Protein AF-A0A7J6Q1B0-F1 (afdb_monomer_lite)

Structure (mmCIF, N/CA/C/O backbone):
data_AF-A0A7J6Q1B0-F1
#
_entry.id   AF-A0A7J6Q1B0-F1
#
loop_
_atom_site.group_PDB
_atom_site.id
_atom_site.type_symbol
_atom_site.label_atom_id
_atom_site.label_alt_id
_atom_site.label_comp_id
_atom_site.label_asym_id
_atom_site.label_entity_id
_atom_site.label_seq_id
_atom_site.pdbx_PDB_ins_code
_atom_site.Cartn_x
_atom_site.Cartn_y
_atom_site.Cartn_z
_atom_site.occupancy
_atom_site.B_iso_or_equiv
_atom_site.auth_seq_id
_atom_site.auth_comp_id
_atom_site.auth_asym_id
_atom_site.auth_atom_id
_atom_site.pdbx_PDB_model_num
ATOM 1 N N . TYR A 1 1 ? -34.303 12.965 -7.374 1.00 43.91 1 TYR A N 1
ATOM 2 C CA . TYR A 1 1 ? -33.754 14.164 -8.039 1.00 43.91 1 TYR A CA 1
ATOM 3 C C . TYR A 1 1 ? -32.239 14.383 -7.877 1.00 43.91 1 TYR A C 1
ATOM 5 O O . TYR A 1 1 ? -31.658 14.931 -8.797 1.00 43.91 1 TYR A O 1
ATOM 13 N N . PHE A 1 2 ? -31.552 13.906 -6.823 1.00 45.75 2 PHE A N 1
ATOM 14 C CA . PHE A 1 2 ? -30.087 14.097 -6.658 1.00 45.75 2 PHE A CA 1
ATOM 15 C C . PHE A 1 2 ? -29.171 12.988 -7.226 1.00 45.75 2 PHE A C 1
ATOM 17 O O . PHE A 1 2 ? -27.959 13.161 -7.290 1.00 45.75 2 PHE A O 1
ATOM 24 N N . LYS A 1 3 ? -29.709 11.829 -7.632 1.00 43.72 3 LYS A N 1
ATOM 25 C CA . LYS A 1 3 ? -28.894 10.643 -7.976 1.00 43.72 3 LYS A CA 1
ATOM 26 C C . LYS A 1 3 ? -28.308 10.622 -9.397 1.00 43.72 3 LYS A C 1
ATOM 28 O O . LYS A 1 3 ? -27.440 9.787 -9.639 1.00 43.72 3 LYS A O 1
ATOM 33 N N . ASN A 1 4 ? -28.718 11.515 -10.301 1.00 54.59 4 ASN A N 1
ATOM 34 C CA . ASN A 1 4 ? -28.361 11.433 -11.729 1.00 54.59 4 ASN A CA 1
ATOM 35 C C . ASN A 1 4 ? -27.579 12.638 -12.269 1.00 54.59 4 ASN A C 1
ATOM 37 O O . ASN A 1 4 ? -27.300 12.664 -13.459 1.00 54.59 4 ASN A O 1
ATOM 41 N N . ASP A 1 5 ? -27.199 13.599 -11.423 1.00 70.50 5 ASP A N 1
ATOM 42 C CA . ASP A 1 5 ? -26.395 14.753 -11.840 1.00 70.50 5 ASP A CA 1
ATOM 43 C C . ASP A 1 5 ? -24.896 14.476 -11.582 1.00 70.50 5 ASP A C 1
ATOM 45 O O . ASP A 1 5 ? -24.485 14.376 -10.417 1.00 70.50 5 ASP A O 1
ATOM 49 N N . PRO A 1 6 ? -24.069 14.302 -12.633 1.00 65.75 6 PRO A N 1
ATOM 50 C CA . PRO A 1 6 ? -22.643 14.012 -12.490 1.00 65.75 6 PRO A CA 1
ATOM 51 C C . PRO A 1 6 ? -21.866 15.140 -11.802 1.00 65.75 6 PRO A C 1
ATOM 53 O O . PRO A 1 6 ? -20.921 14.864 -11.062 1.00 65.75 6 PRO A O 1
ATOM 56 N N . SER A 1 7 ? -22.279 16.398 -11.999 1.00 66.44 7 SER A N 1
ATOM 57 C CA . SER A 1 7 ? -21.618 17.569 -11.415 1.00 66.44 7 SER A CA 1
ATOM 58 C C . SER A 1 7 ? -21.811 17.595 -9.898 1.00 66.44 7 SER A C 1
ATOM 60 O O . SER A 1 7 ? -20.835 17.655 -9.149 1.00 66.44 7 SER A O 1
ATOM 62 N N . LYS A 1 8 ? -23.047 17.389 -9.429 1.00 68.94 8 LYS A N 1
ATOM 63 C CA . LYS A 1 8 ? -23.362 17.347 -7.989 1.00 68.94 8 LYS A CA 1
ATOM 64 C C . LYS A 1 8 ? -22.752 16.143 -7.269 1.00 68.94 8 LYS A C 1
ATOM 66 O O . LYS A 1 8 ? -22.404 16.242 -6.094 1.00 68.94 8 LYS A O 1
ATOM 71 N N . LYS A 1 9 ? -22.583 15.005 -7.955 1.00 68.06 9 LYS A N 1
ATOM 72 C CA . LYS A 1 9 ? -21.824 13.860 -7.415 1.00 68.06 9 LYS A CA 1
ATOM 73 C C . LYS A 1 9 ? -20.348 14.200 -7.222 1.00 68.06 9 LYS A C 1
ATOM 75 O O . LYS A 1 9 ? -19.800 13.912 -6.165 1.00 68.06 9 LYS A O 1
ATOM 80 N N . SER A 1 10 ? -19.734 14.855 -8.207 1.00 68.88 10 SER A N 1
ATOM 81 C CA . SER A 1 10 ? -18.342 15.307 -8.118 1.00 68.88 10 SER A CA 1
ATOM 82 C C . SER A 1 10 ? -18.133 16.331 -6.992 1.00 68.88 10 SER A C 1
ATOM 84 O O . SER A 1 10 ? -17.115 16.294 -6.294 1.00 68.88 10 SER A O 1
ATOM 86 N N . GLU A 1 11 ? -19.097 17.230 -6.774 1.00 67.69 11 GLU A N 1
ATOM 87 C CA . GLU A 1 11 ? -19.085 18.161 -5.639 1.00 67.69 11 GLU A CA 1
ATOM 88 C C . GLU A 1 11 ? -19.181 17.427 -4.299 1.00 67.69 11 GLU A C 1
ATOM 90 O O . GLU A 1 11 ? -18.368 17.684 -3.413 1.00 67.69 11 GLU A O 1
ATOM 95 N N . LEU A 1 12 ? -20.101 16.465 -4.163 1.00 68.88 12 LEU A N 1
ATOM 96 C CA . LEU A 1 12 ? -20.250 15.662 -2.947 1.00 68.88 12 LEU A CA 1
ATOM 97 C C . LEU A 1 12 ? -18.992 14.838 -2.639 1.00 68.88 12 LEU A C 1
ATOM 99 O O . LEU A 1 12 ? -18.548 14.804 -1.492 1.00 68.88 12 LEU A O 1
ATOM 103 N N . ASP A 1 13 ? -18.384 14.228 -3.658 1.00 72.31 13 ASP A N 1
ATOM 104 C CA . ASP A 1 13 ? -17.131 13.479 -3.526 1.00 72.31 13 ASP A CA 1
ATOM 105 C C . ASP A 1 13 ? -15.975 14.412 -3.113 1.00 72.31 13 ASP A C 1
ATOM 107 O O . ASP A 1 13 ? -15.141 14.067 -2.273 1.00 72.31 13 ASP A O 1
ATOM 111 N N . THR A 1 14 ? -15.944 15.642 -3.632 1.00 71.12 14 THR A N 1
ATOM 112 C CA . THR A 1 14 ? -14.963 16.664 -3.232 1.00 71.12 14 THR A CA 1
ATOM 113 C C . THR A 1 14 ? -15.172 17.133 -1.795 1.00 71.12 14 THR A C 1
ATOM 115 O O . THR A 1 14 ? -14.205 17.248 -1.040 1.00 71.12 14 THR A O 1
ATOM 118 N N . LEU A 1 15 ? -16.422 17.340 -1.388 1.00 60.72 15 LEU A N 1
ATOM 119 C CA . LEU A 1 15 ? -16.776 17.753 -0.035 1.00 60.72 15 LEU A CA 1
ATOM 120 C C . LEU A 1 15 ? -16.436 16.647 0.972 1.00 60.72 15 LEU A C 1
ATOM 122 O O . LEU A 1 15 ? -15.773 16.911 1.972 1.00 60.72 15 LEU A O 1
ATOM 126 N N . PHE A 1 16 ? -16.753 15.391 0.642 1.00 67.69 16 PHE A N 1
ATOM 127 C CA . PHE A 1 16 ? -16.348 14.218 1.415 1.00 67.69 16 PHE A CA 1
ATOM 128 C C . PHE A 1 16 ? -14.826 14.147 1.596 1.00 67.69 16 PHE A C 1
ATOM 130 O O . PHE A 1 16 ? -14.355 13.939 2.714 1.00 67.69 16 PHE A O 1
ATOM 137 N N . ARG A 1 17 ? -14.041 14.369 0.532 1.00 63.75 17 ARG A N 1
ATOM 138 C CA . ARG A 1 17 ? -12.569 14.387 0.612 1.00 63.75 17 ARG A CA 1
ATOM 139 C C . ARG A 1 17 ? -12.049 15.481 1.535 1.00 63.75 17 ARG A C 1
ATOM 141 O O . ARG A 1 17 ? -11.224 15.194 2.398 1.00 63.75 17 ARG A O 1
ATOM 148 N N . ASN A 1 18 ? -12.550 16.705 1.386 1.00 60.53 18 ASN A N 1
ATOM 149 C CA . ASN A 1 18 ? -12.102 17.843 2.187 1.00 60.53 18 ASN A CA 1
ATOM 150 C C . ASN A 1 18 ? -12.435 17.656 3.674 1.00 60.53 18 ASN A C 1
ATOM 152 O O . ASN A 1 18 ? -11.584 17.894 4.529 1.00 60.53 18 ASN A O 1
ATOM 156 N N . THR A 1 19 ? -13.637 17.167 3.992 1.00 59.06 19 THR A N 1
ATOM 157 C CA . THR A 1 19 ? -14.034 16.885 5.377 1.00 59.06 19 THR A CA 1
ATOM 158 C C . THR A 1 19 ? -13.196 15.759 5.980 1.00 59.06 19 THR A C 1
ATOM 160 O O . THR A 1 19 ? -12.698 15.896 7.093 1.00 59.06 19 THR A O 1
ATOM 163 N N . MET A 1 20 ? -12.983 14.665 5.245 1.00 63.00 20 MET A N 1
ATOM 164 C CA . MET A 1 20 ? -12.212 13.520 5.738 1.00 63.00 20 MET A CA 1
ATOM 165 C C . MET A 1 20 ? -10.721 13.843 5.908 1.00 63.00 20 MET A C 1
ATOM 167 O O . MET A 1 20 ? -10.129 13.439 6.904 1.00 63.00 20 MET A O 1
ATOM 171 N N . SER A 1 21 ? -10.124 14.589 4.974 1.00 61.06 21 SER A N 1
ATOM 172 C CA . SER A 1 21 ? -8.704 14.962 5.016 1.00 61.06 21 SER A CA 1
ATOM 173 C C . SER A 1 21 ? -8.366 15.921 6.156 1.00 61.06 21 SER A C 1
ATOM 175 O O . SER A 1 21 ? -7.240 15.898 6.641 1.00 61.06 21 SER A O 1
ATOM 177 N N . ASN A 1 22 ? -9.304 16.781 6.556 1.00 58.88 22 ASN A N 1
ATOM 178 C CA . ASN A 1 22 ? -9.098 17.694 7.680 1.00 58.88 22 ASN A CA 1
ATOM 179 C C . ASN A 1 22 ? -9.399 17.026 9.030 1.00 58.88 22 ASN A C 1
ATOM 181 O O . ASN A 1 22 ? -8.882 17.466 10.050 1.00 58.88 22 ASN A O 1
ATOM 185 N N . ALA A 1 23 ? -10.224 15.974 9.037 1.00 59.91 23 ALA A N 1
ATOM 186 C CA . ALA A 1 23 ? -10.651 15.278 10.248 1.00 59.91 23 ALA A CA 1
ATOM 187 C C . ALA A 1 23 ? -9.758 14.086 10.638 1.00 59.91 23 ALA A C 1
ATOM 189 O O . ALA A 1 23 ? -9.754 13.695 11.802 1.00 59.91 23 ALA A O 1
ATOM 190 N N . ILE A 1 24 ? -9.024 13.488 9.691 1.00 70.12 24 ILE A N 1
ATOM 191 C CA . ILE A 1 24 ? -8.143 12.338 9.940 1.00 70.12 24 ILE A CA 1
ATOM 192 C C . ILE A 1 24 ? -6.691 12.749 9.697 1.00 70.12 24 ILE A C 1
ATOM 194 O O . ILE A 1 24 ? -6.183 12.660 8.579 1.00 70.12 24 ILE A O 1
ATOM 198 N N . THR A 1 25 ? -6.028 13.205 10.759 1.00 78.69 25 THR A N 1
ATOM 199 C CA . THR A 1 25 ? -4.579 13.448 10.786 1.00 78.69 25 THR A CA 1
ATOM 200 C C . THR A 1 25 ? -3.843 12.269 11.424 1.00 78.69 25 THR A C 1
ATOM 202 O O . THR A 1 25 ? -4.470 11.394 12.023 1.00 78.69 25 THR A O 1
ATOM 205 N N . TYR A 1 26 ? -2.511 12.235 11.305 1.00 80.12 26 TYR A N 1
ATOM 206 C CA . TYR A 1 26 ? -1.692 11.214 11.965 1.00 80.12 26 TYR A CA 1
ATOM 207 C C . TYR A 1 26 ? -1.883 11.246 13.485 1.00 80.12 26 TYR A C 1
ATOM 209 O O . TYR A 1 26 ? -2.111 10.208 14.098 1.00 80.12 26 TYR A O 1
ATOM 217 N N . GLU A 1 27 ? -1.871 12.445 14.069 1.00 85.94 27 GLU A N 1
ATOM 218 C CA . GLU A 1 27 ? -2.107 12.669 15.495 1.00 85.94 27 GLU A CA 1
ATOM 219 C C . GLU A 1 27 ? -3.487 12.148 15.885 1.00 85.94 27 GLU A C 1
ATOM 221 O O . GLU A 1 27 ? -3.611 11.396 16.841 1.00 85.94 27 GLU A O 1
ATOM 226 N N . ARG A 1 28 ? -4.520 12.432 15.077 1.00 88.50 28 ARG A N 1
ATOM 227 C CA . ARG A 1 28 ? -5.868 11.947 15.376 1.00 88.50 28 ARG A CA 1
ATOM 228 C C . ARG A 1 28 ? -5.983 10.427 15.308 1.00 88.50 28 ARG A C 1
ATOM 230 O O . ARG A 1 28 ? -6.693 9.843 16.122 1.00 88.50 28 ARG A O 1
ATOM 237 N N . ILE A 1 29 ? -5.315 9.786 14.345 1.00 91.44 29 ILE A N 1
ATOM 238 C CA . ILE A 1 29 ? -5.243 8.321 14.285 1.00 91.44 29 ILE A CA 1
ATOM 239 C C . ILE A 1 29 ? -4.555 7.805 15.547 1.00 91.44 29 ILE A C 1
ATOM 241 O O . ILE A 1 29 ? -5.112 6.948 16.222 1.00 91.44 29 ILE A O 1
ATOM 245 N N . TYR A 1 30 ? -3.392 8.349 15.896 1.00 92.00 30 TYR A N 1
ATOM 246 C CA . TYR A 1 30 ? -2.646 7.939 17.081 1.00 92.00 30 TYR A CA 1
ATOM 247 C C . TYR A 1 30 ? -3.468 8.093 18.370 1.00 92.00 30 TYR A C 1
ATOM 249 O O . TYR A 1 30 ? -3.567 7.148 19.155 1.00 92.00 30 TYR A O 1
ATOM 257 N N . ASP A 1 31 ? -4.130 9.233 18.554 1.00 93.44 31 ASP A N 1
ATOM 258 C CA . ASP A 1 31 ? -4.989 9.507 19.706 1.00 93.44 31 ASP A CA 1
ATOM 259 C C . ASP A 1 31 ? -6.171 8.537 19.766 1.00 93.44 31 ASP A C 1
ATOM 261 O O . ASP A 1 31 ? -6.473 7.999 20.829 1.00 93.44 31 ASP A O 1
ATOM 265 N N . ALA A 1 32 ? -6.820 8.260 18.630 1.00 94.44 32 ALA A N 1
ATOM 266 C CA . ALA A 1 32 ? -7.924 7.307 18.561 1.00 94.44 32 ALA A CA 1
ATOM 267 C C . ALA A 1 32 ? -7.471 5.887 18.933 1.00 94.44 32 ALA A C 1
ATOM 269 O O . ALA A 1 32 ? -8.177 5.185 19.655 1.00 94.44 32 ALA A O 1
ATOM 270 N N . LEU A 1 33 ? -6.292 5.465 18.470 1.00 95.06 33 LEU A N 1
ATOM 271 C CA . LEU A 1 33 ? -5.753 4.136 18.757 1.00 95.06 33 LEU A CA 1
ATOM 272 C C . LEU A 1 33 ? -5.310 3.984 20.215 1.00 95.06 33 LEU A C 1
ATOM 274 O O . LEU A 1 33 ? -5.577 2.948 20.824 1.00 95.06 33 LEU A O 1
ATOM 278 N N . THR A 1 34 ? -4.656 5.002 20.774 1.00 95.69 34 THR A N 1
ATOM 279 C CA . THR A 1 34 ? -4.142 4.983 22.153 1.00 95.69 34 THR A CA 1
ATOM 280 C C . THR A 1 34 ? -5.240 5.191 23.188 1.00 95.69 34 THR A C 1
ATOM 282 O O . THR A 1 34 ? -5.256 4.497 24.201 1.00 95.69 34 THR A O 1
ATOM 285 N N . SER A 1 35 ? -6.211 6.066 22.918 1.00 96.06 35 SER A N 1
ATOM 286 C CA . SER A 1 35 ? -7.356 6.288 23.815 1.00 96.06 35 SER A CA 1
ATOM 287 C C . SER A 1 35 ? -8.290 5.077 23.884 1.00 96.06 35 SER A C 1
ATOM 289 O O . SER A 1 35 ? -8.989 4.904 24.874 1.00 96.06 35 SER A O 1
ATOM 291 N N . ASN A 1 36 ? -8.275 4.219 22.858 1.00 96.75 36 ASN A N 1
ATOM 292 C CA . ASN A 1 36 ? -9.052 2.977 22.792 1.00 96.75 36 ASN A CA 1
ATOM 293 C C . ASN A 1 36 ? -8.138 1.737 22.796 1.00 96.75 36 ASN A C 1
ATOM 295 O O . ASN A 1 36 ? -8.407 0.753 22.102 1.0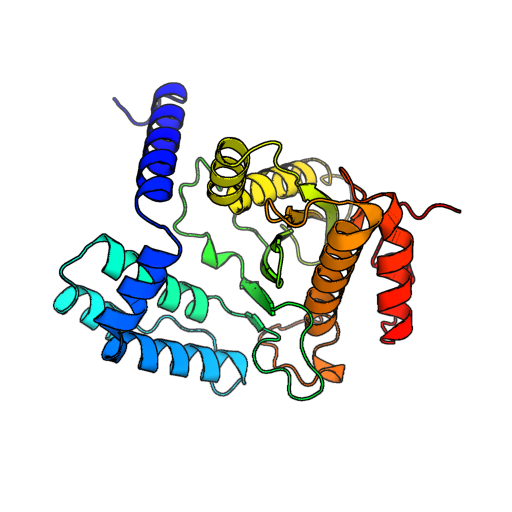0 96.75 36 ASN A O 1
ATOM 299 N N . TYR A 1 37 ? -7.019 1.779 23.534 1.00 96.62 37 TYR A N 1
ATOM 300 C CA . TYR A 1 37 ? -5.992 0.728 23.501 1.00 96.62 37 TYR A CA 1
ATOM 301 C C . TYR A 1 37 ? -6.531 -0.670 23.838 1.00 96.62 37 TYR A C 1
ATOM 303 O O . TYR A 1 37 ? -6.046 -1.659 23.290 1.00 96.62 37 TYR A O 1
ATOM 311 N N . HIS A 1 38 ? -7.550 -0.767 24.697 1.00 97.19 38 HIS A N 1
ATOM 312 C CA . HIS A 1 38 ? -8.183 -2.031 25.078 1.00 97.19 38 HIS A CA 1
ATOM 313 C C . HIS A 1 38 ? -8.895 -2.719 23.904 1.00 97.19 38 HIS A C 1
ATOM 315 O O . HIS A 1 38 ? -9.023 -3.940 23.916 1.00 97.19 38 HIS A O 1
ATOM 321 N N . LEU A 1 39 ? -9.299 -1.963 22.876 1.00 97.81 39 LEU A N 1
ATOM 322 C CA . LEU A 1 39 ? -9.807 -2.481 21.601 1.00 97.81 39 LEU A CA 1
ATOM 323 C C . LEU A 1 39 ? -8.681 -2.631 20.572 1.00 97.81 39 LEU A C 1
ATOM 325 O O . LEU A 1 39 ? -8.624 -3.636 19.864 1.00 97.81 39 LEU A O 1
ATOM 329 N N . THR A 1 40 ? -7.762 -1.665 20.508 1.00 97.31 40 THR A N 1
ATOM 330 C CA . THR A 1 40 ? -6.654 -1.656 19.540 1.00 97.31 40 THR A CA 1
ATOM 331 C C . THR A 1 40 ? -5.700 -2.838 19.726 1.00 97.31 40 THR A C 1
ATOM 333 O O . THR A 1 40 ? -5.273 -3.430 18.736 1.00 97.31 40 THR A O 1
ATOM 336 N N . LEU A 1 41 ? -5.366 -3.214 20.966 1.00 98.00 41 LEU A N 1
ATOM 337 C CA . LEU A 1 41 ? -4.445 -4.323 21.243 1.00 98.00 41 LEU A CA 1
ATOM 338 C C . LEU A 1 41 ? -4.987 -5.671 20.726 1.00 98.00 41 LEU A C 1
ATOM 340 O O . LEU A 1 41 ? -4.277 -6.318 19.958 1.00 98.00 41 LEU A O 1
ATOM 344 N N . PRO A 1 42 ? -6.239 -6.081 21.017 1.00 98.25 42 PRO A N 1
ATOM 345 C CA . PRO A 1 42 ? -6.846 -7.249 20.375 1.00 98.25 42 PRO A CA 1
ATOM 346 C C . PRO A 1 42 ? -6.864 -7.188 18.841 1.00 98.25 42 PRO A C 1
ATOM 348 O O . PRO A 1 42 ? -6.582 -8.191 18.190 1.00 98.25 42 PRO A O 1
ATOM 351 N N . MET A 1 43 ? -7.139 -6.021 18.244 1.00 98.31 43 MET A N 1
ATOM 352 C CA . MET A 1 43 ? -7.086 -5.859 16.781 1.00 98.31 43 MET A CA 1
ATOM 353 C C . MET A 1 43 ? -5.671 -6.066 16.231 1.00 98.31 43 MET A C 1
ATOM 355 O O . MET A 1 43 ? -5.501 -6.598 15.133 1.00 98.31 43 MET A O 1
ATOM 359 N N . PHE A 1 44 ? -4.649 -5.648 16.978 1.00 98.06 44 PHE A N 1
ATOM 360 C CA . PHE A 1 44 ? -3.256 -5.887 16.622 1.00 98.06 44 PHE A CA 1
ATOM 361 C C . PHE A 1 44 ? -2.863 -7.363 16.783 1.00 98.06 44 PHE A C 1
ATOM 363 O O . PHE A 1 44 ? -2.132 -7.891 15.948 1.00 98.06 44 PHE A O 1
ATOM 370 N N . GLU A 1 45 ? -3.385 -8.063 17.791 1.00 98.38 45 GLU A N 1
ATOM 371 C CA . GLU A 1 45 ? -3.195 -9.513 17.911 1.00 98.38 45 GLU A CA 1
ATOM 372 C C . GLU A 1 45 ? -3.845 -10.268 16.743 1.00 98.38 45 GLU A C 1
ATOM 374 O O . GLU A 1 45 ? -3.233 -11.180 16.188 1.00 98.38 45 GLU A O 1
ATOM 379 N N . ASP A 1 46 ? -5.031 -9.852 16.289 1.00 98.38 46 ASP A N 1
ATOM 380 C CA . ASP A 1 46 ? -5.638 -10.397 15.067 1.00 98.38 46 ASP A CA 1
ATOM 381 C C . ASP A 1 46 ? -4.761 -10.124 13.833 1.00 98.38 46 ASP A C 1
ATOM 383 O O . ASP A 1 46 ? -4.525 -11.028 13.031 1.00 98.38 46 ASP A O 1
ATOM 387 N N . PHE A 1 47 ? -4.220 -8.905 13.699 1.00 98.38 47 PHE A N 1
ATOM 388 C CA . PHE A 1 47 ? -3.266 -8.562 12.636 1.00 98.38 47 PHE A CA 1
ATOM 389 C C . PHE A 1 47 ? -2.050 -9.493 12.655 1.00 98.38 47 PHE A C 1
ATOM 391 O O . PHE A 1 47 ? -1.671 -10.033 11.615 1.00 98.38 47 PHE A O 1
ATOM 398 N N . LYS A 1 48 ? -1.458 -9.700 13.835 1.00 98.25 48 LYS A N 1
ATOM 399 C CA . LYS A 1 48 ? -0.299 -10.569 14.027 1.00 98.25 48 LYS A CA 1
ATOM 400 C C . LYS A 1 48 ? -0.615 -11.996 13.598 1.00 98.25 48 LYS A C 1
ATOM 402 O O . LYS A 1 48 ? 0.096 -12.507 12.743 1.00 98.25 48 LYS A O 1
ATOM 407 N N . LYS A 1 49 ? -1.709 -12.584 14.093 1.00 98.25 49 LYS A N 1
ATOM 408 C CA . LYS A 1 49 ? -2.138 -13.948 13.738 1.00 98.25 49 LYS A CA 1
ATOM 409 C C . LYS A 1 49 ? -2.344 -14.128 12.234 1.00 98.25 49 LYS A C 1
ATOM 411 O O . LYS A 1 49 ? -1.919 -15.131 11.664 1.00 98.25 49 LYS A O 1
ATOM 416 N N . VAL A 1 50 ? -2.967 -13.150 11.572 1.00 98.12 50 VAL A N 1
ATOM 417 C CA . VAL A 1 50 ? -3.157 -13.181 10.112 1.00 98.12 50 VAL A CA 1
ATOM 418 C C . VAL A 1 50 ? -1.816 -13.068 9.379 1.00 98.12 50 VAL A C 1
ATOM 420 O O . VAL A 1 50 ? -1.580 -13.771 8.395 1.00 98.12 50 VAL A O 1
ATOM 423 N N . ALA A 1 51 ? -0.930 -12.189 9.849 1.00 97.38 51 ALA A N 1
ATOM 424 C CA . ALA A 1 51 ? 0.364 -11.926 9.231 1.00 97.38 51 ALA A CA 1
ATOM 425 C C . ALA A 1 51 ? 1.382 -13.063 9.421 1.00 97.38 51 ALA A C 1
ATOM 427 O O . ALA A 1 51 ? 2.228 -13.255 8.549 1.00 97.38 51 ALA A O 1
ATOM 428 N N . THR A 1 52 ? 1.309 -13.810 10.526 1.00 96.75 52 THR A N 1
ATOM 429 C CA . THR A 1 52 ? 2.163 -14.974 10.827 1.00 96.75 52 THR A CA 1
ATOM 430 C C . THR A 1 52 ? 1.576 -16.291 10.320 1.00 96.75 52 THR A C 1
ATOM 432 O O . THR A 1 52 ? 2.280 -17.298 10.282 1.00 96.75 52 THR A O 1
ATOM 435 N N . GLY A 1 53 ? 0.314 -16.289 9.883 1.00 96.25 53 GLY A N 1
ATOM 436 C CA . GLY A 1 53 ? -0.364 -17.461 9.331 1.00 96.25 53 GLY A CA 1
ATOM 437 C C . GLY A 1 53 ? -1.015 -18.378 10.360 1.00 96.25 53 GLY A C 1
ATOM 438 O O . GLY A 1 53 ? -1.379 -19.501 10.019 1.00 96.25 53 GLY A O 1
ATOM 439 N N . GLU A 1 54 ? -1.200 -17.901 11.590 1.00 97.56 54 GLU A N 1
ATOM 440 C CA . GLU A 1 54 ? -1.967 -18.591 12.633 1.00 97.56 54 GLU A CA 1
ATOM 441 C C . GLU A 1 54 ? -3.463 -18.659 12.288 1.00 97.56 54 GLU A C 1
ATOM 443 O O . GLU A 1 54 ? -4.148 -19.606 12.674 1.00 97.56 54 GLU A O 1
ATOM 448 N N . CYS A 1 55 ? -3.983 -17.688 11.529 1.00 97.06 55 CYS A N 1
ATOM 449 C CA . CYS A 1 55 ? -5.347 -17.724 11.007 1.00 97.06 55 CYS A CA 1
ATOM 450 C C . CYS A 1 55 ? -5.472 -17.087 9.613 1.00 97.06 55 CYS A C 1
ATOM 452 O O . CYS A 1 55 ? -4.584 -16.381 9.131 1.00 97.06 55 CYS A O 1
ATOM 454 N N . LYS A 1 56 ? -6.599 -17.359 8.941 1.00 97.25 56 LYS A N 1
ATOM 455 C CA . LYS A 1 56 ? -6.948 -16.702 7.675 1.00 97.25 56 LYS A CA 1
ATOM 456 C C . LYS A 1 56 ? -7.450 -15.277 7.914 1.00 97.25 56 LYS A C 1
ATOM 458 O O . LYS A 1 56 ? -8.022 -15.035 8.971 1.00 97.25 56 LYS A O 1
ATOM 463 N N . PRO A 1 57 ? -7.295 -14.359 6.942 1.00 98.00 57 PRO A N 1
ATOM 464 C CA . PRO A 1 57 ? -7.802 -12.992 7.051 1.00 98.00 57 PRO A CA 1
ATOM 465 C C . PRO A 1 57 ? -9.303 -12.988 7.343 1.00 98.00 57 PRO A C 1
ATOM 467 O O . PRO A 1 57 ? -10.071 -13.686 6.676 1.00 98.00 57 PRO A O 1
ATOM 470 N N . PHE A 1 58 ? -9.726 -12.228 8.351 1.00 98.25 58 PHE A N 1
ATOM 471 C CA . PHE A 1 58 ? -11.121 -12.180 8.779 1.00 98.25 58 PHE A CA 1
ATOM 472 C C . PHE A 1 58 ? -11.485 -10.819 9.374 1.00 98.25 58 PHE A C 1
ATOM 474 O O . PHE A 1 58 ? -10.638 -10.091 9.888 1.00 98.25 58 PHE A O 1
ATOM 481 N N . TYR A 1 59 ? -12.771 -10.478 9.303 1.00 98.19 59 TYR A N 1
ATOM 482 C CA . TYR A 1 59 ? -13.318 -9.299 9.967 1.00 98.19 59 TYR A CA 1
ATOM 483 C C . TYR A 1 59 ? -13.847 -9.697 11.345 1.00 98.19 59 TYR A C 1
ATOM 485 O O . TYR A 1 59 ? -14.830 -10.438 11.437 1.00 98.19 59 TYR A O 1
ATOM 493 N N . ASN A 1 60 ? -13.214 -9.213 12.414 1.00 98.25 60 ASN A N 1
ATOM 494 C CA . ASN A 1 60 ? -13.634 -9.519 13.779 1.00 98.25 60 ASN A CA 1
ATOM 495 C C . ASN A 1 60 ? -14.935 -8.769 14.129 1.00 98.25 60 ASN A C 1
ATOM 497 O O . ASN A 1 60 ? -14.923 -7.590 14.488 1.00 98.25 60 ASN A O 1
ATOM 501 N N . LYS A 1 61 ? -16.073 -9.462 13.993 1.00 98.25 61 LYS A N 1
ATOM 502 C CA . LYS A 1 61 ? -17.410 -8.903 14.250 1.00 98.25 61 LYS A CA 1
ATOM 503 C C . LYS A 1 61 ? -17.638 -8.566 15.724 1.00 98.25 61 LYS A C 1
ATOM 505 O O . LYS A 1 61 ? -18.363 -7.620 16.007 1.00 98.25 61 LYS A O 1
ATOM 510 N N . GLU A 1 62 ? -17.017 -9.306 16.638 1.00 98.12 62 GLU A N 1
ATOM 511 C CA . GLU A 1 62 ? -17.145 -9.068 18.078 1.00 98.12 62 GLU A CA 1
ATOM 512 C C . GLU A 1 62 ? -16.466 -7.755 18.469 1.00 98.12 62 GLU A C 1
ATOM 514 O O . GLU A 1 62 ? -17.075 -6.914 19.124 1.00 98.12 62 GLU A O 1
ATOM 519 N N . LEU A 1 63 ? -15.235 -7.525 17.996 1.00 98.19 63 LEU A N 1
ATOM 520 C CA . LEU A 1 63 ? -14.553 -6.244 18.196 1.00 98.19 63 LEU A CA 1
ATOM 521 C C . LEU A 1 63 ? -15.274 -5.098 17.481 1.00 98.19 63 LEU A C 1
ATOM 523 O O . LEU A 1 63 ? -15.325 -3.994 18.012 1.00 98.19 63 LEU A O 1
ATOM 527 N N . ALA A 1 64 ? -15.863 -5.341 16.306 1.00 98.12 64 ALA A N 1
ATOM 528 C CA . ALA A 1 64 ? -16.652 -4.324 15.613 1.00 98.12 64 ALA A CA 1
ATOM 529 C C . ALA A 1 64 ? -17.893 -3.892 16.413 1.00 98.12 64 ALA A C 1
ATOM 531 O O . ALA A 1 64 ? -18.185 -2.699 16.439 1.00 98.12 64 ALA A O 1
ATOM 532 N N . ALA A 1 65 ? -18.582 -4.834 17.067 1.00 98.12 65 ALA A N 1
ATOM 533 C CA . ALA A 1 65 ? -19.719 -4.541 17.939 1.00 98.12 65 ALA A CA 1
ATOM 534 C C . ALA A 1 65 ? -19.284 -3.743 19.176 1.00 98.12 65 ALA A C 1
ATOM 536 O O . ALA A 1 65 ? -19.866 -2.705 19.462 1.00 98.12 65 ALA A O 1
ATOM 537 N N . LYS A 1 66 ? -18.177 -4.132 19.826 1.00 98.06 66 LYS A N 1
ATOM 538 C CA . LYS A 1 66 ? -17.609 -3.353 20.941 1.00 98.06 66 LYS A CA 1
ATOM 539 C C . LYS A 1 66 ? -17.238 -1.927 20.540 1.00 98.06 66 LYS A C 1
ATOM 541 O O . LYS A 1 66 ? -17.438 -1.000 21.311 1.00 98.06 66 LYS A O 1
ATOM 546 N N . VAL A 1 67 ? -16.727 -1.730 19.322 1.00 97.88 67 VAL A N 1
ATOM 547 C CA . VAL A 1 67 ? -16.475 -0.379 18.800 1.00 97.88 67 VAL A CA 1
ATOM 548 C C . VAL A 1 67 ? -17.773 0.427 18.683 1.00 97.88 67 VAL A C 1
ATOM 550 O O . VAL A 1 67 ? -17.759 1.613 18.992 1.00 97.88 67 VAL A O 1
ATOM 553 N N . ASP A 1 68 ? -18.875 -0.183 18.239 1.00 97.12 68 ASP A N 1
ATOM 554 C CA . ASP A 1 68 ? -20.174 0.501 18.155 1.00 97.12 68 ASP A CA 1
ATOM 555 C C . ASP A 1 68 ? -20.757 0.844 19.532 1.00 97.12 68 ASP A C 1
ATOM 557 O O . ASP A 1 68 ? -21.367 1.904 19.677 1.00 97.12 68 ASP A O 1
ATOM 561 N N . ASP A 1 69 ? -20.533 -0.014 20.527 1.00 97.12 69 ASP A N 1
ATOM 562 C CA . ASP A 1 69 ? -21.077 0.151 21.877 1.00 97.12 69 ASP A CA 1
ATOM 563 C C . ASP A 1 69 ? -20.252 1.124 22.741 1.00 97.12 69 ASP A C 1
ATOM 565 O O . ASP A 1 69 ? -20.812 1.914 23.502 1.00 97.12 69 ASP A O 1
ATOM 569 N N . GLU A 1 70 ? -18.919 1.082 22.641 1.00 96.44 70 GLU A N 1
ATOM 570 C CA . GLU A 1 70 ? -18.015 1.772 23.573 1.00 96.44 70 GLU A CA 1
ATOM 571 C C . GLU A 1 70 ? -17.453 3.096 23.023 1.00 96.44 70 GLU A C 1
ATOM 573 O O . GLU A 1 70 ? -17.086 3.989 23.793 1.00 96.44 70 GLU A O 1
ATOM 578 N N . VAL A 1 71 ? -17.366 3.264 21.697 1.00 96.38 71 VAL A N 1
ATOM 579 C CA . VAL A 1 71 ? -16.649 4.395 21.085 1.00 96.38 71 VAL A CA 1
ATOM 580 C C . VAL A 1 71 ? -17.623 5.486 20.646 1.00 96.38 71 VAL A C 1
ATOM 582 O O . VAL A 1 71 ? -18.120 5.501 19.521 1.00 96.38 71 VAL A O 1
ATOM 585 N N . GLY A 1 72 ? -17.840 6.474 21.518 1.00 91.31 72 GLY A N 1
ATOM 586 C CA . GLY A 1 72 ? -18.772 7.579 21.247 1.00 91.31 72 GLY A CA 1
ATOM 587 C C . GLY A 1 72 ? -18.380 8.477 20.060 1.00 91.31 72 GLY A C 1
ATOM 588 O O . GLY A 1 72 ? -19.237 9.076 19.407 1.00 91.31 72 GLY A O 1
ATOM 589 N N . SER A 1 73 ? -17.086 8.573 19.734 1.00 93.38 73 SER A N 1
ATOM 590 C CA . SER A 1 73 ? -16.613 9.348 18.582 1.00 93.38 73 SER A CA 1
ATOM 591 C C . SER A 1 73 ? -16.791 8.567 17.283 1.00 93.38 73 SER A C 1
ATOM 593 O O . SER A 1 73 ? -16.076 7.604 17.005 1.00 93.38 73 SER A O 1
ATOM 595 N N . ARG A 1 74 ? -17.677 9.055 16.406 1.00 91.19 74 ARG A N 1
ATOM 596 C CA . ARG A 1 74 ? -17.902 8.464 15.075 1.00 91.19 74 ARG A CA 1
ATOM 597 C C . ARG A 1 74 ? -16.627 8.384 14.225 1.00 91.19 74 ARG A C 1
ATOM 599 O O . ARG A 1 74 ? -16.504 7.488 13.388 1.00 91.19 74 ARG A O 1
ATOM 606 N N . LEU A 1 75 ? -15.701 9.329 14.394 1.00 90.44 75 LEU A N 1
ATOM 607 C CA . LEU A 1 75 ? -14.424 9.320 13.677 1.00 90.44 75 LEU A CA 1
ATOM 608 C C . LEU A 1 75 ? -13.495 8.228 14.210 1.00 90.44 75 LEU A C 1
ATOM 610 O O . LEU A 1 75 ? -12.912 7.500 13.409 1.00 90.44 75 LEU A O 1
ATOM 614 N N . ASP A 1 76 ? -13.414 8.062 15.528 1.00 94.19 76 ASP A N 1
ATOM 615 C CA . ASP A 1 76 ? -12.532 7.066 16.148 1.00 94.19 76 ASP A CA 1
ATOM 616 C C . ASP A 1 76 ? -13.057 5.660 15.875 1.00 94.19 76 ASP A C 1
ATOM 618 O O . ASP A 1 76 ? -12.301 4.790 15.446 1.00 94.19 76 ASP A O 1
ATOM 622 N N . ALA A 1 77 ? -14.378 5.473 15.963 1.00 95.69 77 ALA A N 1
ATOM 623 C CA . ALA A 1 77 ? -15.036 4.239 15.555 1.00 95.69 77 ALA A CA 1
ATOM 624 C C . ALA A 1 77 ? -14.722 3.886 14.091 1.00 95.69 77 ALA A C 1
ATOM 626 O O . ALA A 1 77 ? -14.444 2.732 13.761 1.00 95.69 77 ALA A O 1
ATOM 627 N N . LYS A 1 78 ? -14.694 4.880 13.192 1.00 93.69 78 LYS A N 1
ATOM 628 C CA . LYS A 1 78 ? -14.314 4.674 11.787 1.00 93.69 78 LYS A CA 1
ATOM 629 C C . LYS A 1 78 ? -12.838 4.296 11.629 1.00 93.69 78 LYS A C 1
ATOM 631 O O . LYS A 1 78 ? -12.534 3.449 10.789 1.00 93.69 78 LYS A O 1
ATOM 636 N N . ILE A 1 79 ? -11.935 4.892 12.408 1.00 94.56 79 ILE A N 1
ATOM 637 C CA . ILE A 1 79 ? -10.503 4.549 12.415 1.00 94.56 79 ILE A CA 1
ATOM 638 C C . ILE A 1 79 ? -10.315 3.096 12.877 1.00 94.56 79 ILE A C 1
ATOM 640 O O . ILE A 1 79 ? -9.709 2.301 12.160 1.00 94.56 79 ILE A O 1
ATOM 644 N N . LEU A 1 80 ? -10.923 2.711 13.999 1.00 96.94 80 LEU A N 1
ATOM 645 C CA . LEU A 1 80 ? -10.842 1.353 14.550 1.00 96.94 80 LEU A CA 1
ATOM 646 C C . LEU A 1 80 ? -11.459 0.308 13.607 1.00 96.94 80 LEU A C 1
ATOM 648 O O . LEU A 1 80 ? -10.839 -0.709 13.300 1.00 96.94 80 LEU A O 1
ATOM 652 N N . LYS A 1 81 ? -12.634 0.587 13.030 1.00 97.00 81 LYS A N 1
ATOM 653 C CA . LYS A 1 81 ? -13.238 -0.290 12.011 1.00 97.00 81 LYS A CA 1
ATOM 654 C C . LYS A 1 81 ? -12.402 -0.391 10.737 1.00 97.00 81 LYS A C 1
ATOM 656 O O . LYS A 1 81 ? -12.478 -1.406 10.043 1.00 97.00 81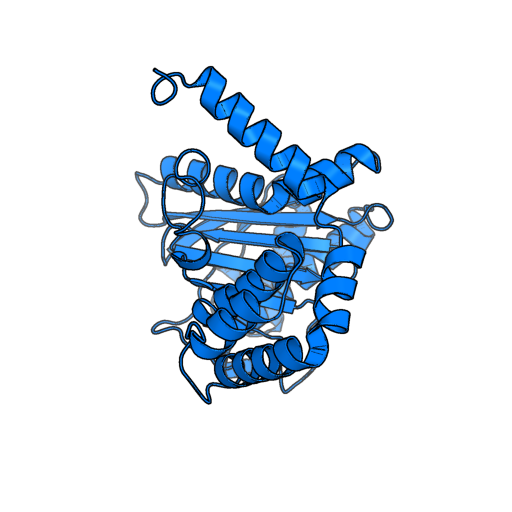 LYS A O 1
ATOM 661 N N . THR A 1 82 ? -11.599 0.628 10.427 1.00 96.00 82 THR A N 1
ATOM 662 C CA . THR A 1 82 ? -10.641 0.557 9.319 1.00 96.00 82 THR A CA 1
ATOM 663 C C . THR A 1 82 ? -9.526 -0.440 9.635 1.00 96.00 82 THR A C 1
ATOM 665 O O . THR A 1 82 ? -9.199 -1.223 8.752 1.00 96.00 82 THR A O 1
ATOM 668 N N . LEU A 1 83 ? -9.014 -0.511 10.873 1.00 96.38 83 LEU A N 1
ATOM 669 C CA . LEU A 1 83 ? -8.049 -1.554 11.265 1.00 96.38 83 LEU A CA 1
ATOM 670 C C . LEU A 1 83 ? -8.619 -2.965 11.078 1.00 96.38 83 LEU A C 1
ATOM 672 O O . LEU A 1 83 ? -7.995 -3.797 10.423 1.00 96.38 83 LEU A O 1
ATOM 676 N N . LEU A 1 84 ? -9.842 -3.208 11.561 1.00 98.12 84 LEU A N 1
ATOM 677 C CA . LEU A 1 84 ? -10.530 -4.495 11.381 1.00 98.12 84 LEU A CA 1
ATOM 678 C C . LEU A 1 84 ? -10.661 -4.883 9.907 1.00 98.12 84 LEU A C 1
ATOM 680 O O . LEU A 1 84 ? -10.467 -6.036 9.525 1.00 98.12 84 LEU A O 1
ATOM 684 N N . LYS A 1 85 ? -10.970 -3.903 9.059 1.00 98.06 85 LYS A N 1
ATOM 685 C CA . LYS A 1 85 ? -11.060 -4.099 7.616 1.00 98.06 85 LYS A CA 1
ATOM 686 C C . LYS A 1 85 ? -9.700 -4.401 6.984 1.00 98.06 85 LYS A C 1
ATOM 688 O O . LYS A 1 85 ? -9.629 -5.259 6.110 1.00 98.06 85 LYS A O 1
ATOM 693 N N . LEU A 1 86 ? -8.631 -3.720 7.399 1.00 97.94 86 LEU A N 1
ATOM 694 C CA . LEU A 1 86 ? -7.283 -4.013 6.906 1.00 97.94 86 LEU A CA 1
ATOM 695 C C . LEU A 1 86 ? -6.883 -5.452 7.251 1.00 97.94 86 LEU A C 1
ATOM 697 O O . LEU A 1 86 ? -6.401 -6.155 6.368 1.00 97.94 86 LEU A O 1
ATOM 701 N N . ASN A 1 87 ? -7.174 -5.922 8.468 1.00 98.06 87 ASN A N 1
ATOM 702 C CA . ASN A 1 87 ? -6.933 -7.313 8.868 1.00 98.06 87 ASN A CA 1
ATOM 703 C C . ASN A 1 87 ? -7.725 -8.306 8.010 1.00 98.06 87 ASN A C 1
ATOM 705 O O . ASN A 1 87 ? -7.174 -9.309 7.559 1.00 98.06 87 ASN A O 1
ATOM 709 N N . ALA A 1 88 ? -8.994 -7.999 7.729 1.00 98.44 88 ALA A N 1
ATOM 710 C CA . ALA A 1 88 ? -9.872 -8.853 6.931 1.00 98.44 88 ALA A CA 1
ATOM 711 C C . ALA A 1 88 ? -9.397 -9.061 5.488 1.00 98.44 88 ALA A C 1
ATOM 713 O O . ALA A 1 88 ? -9.710 -10.083 4.884 1.00 98.44 88 ALA A O 1
ATOM 714 N N . HIS A 1 89 ? -8.645 -8.103 4.946 1.00 98.56 89 HIS A N 1
ATOM 715 C CA . HIS A 1 89 ? -8.154 -8.136 3.571 1.00 98.56 89 HIS A CA 1
ATOM 716 C C . HIS A 1 89 ? -6.639 -8.313 3.472 1.00 98.56 89 HIS A C 1
ATOM 718 O O . HIS A 1 89 ? -6.102 -8.239 2.367 1.00 98.56 89 HIS A O 1
ATOM 724 N N . LEU A 1 90 ? -5.922 -8.501 4.586 1.00 98.62 90 LEU A N 1
ATOM 725 C CA . LEU A 1 90 ? -4.466 -8.626 4.594 1.00 98.62 90 LEU A CA 1
ATOM 726 C C . LEU A 1 90 ? -4.045 -9.986 4.046 1.00 98.62 90 LEU A C 1
ATOM 728 O O . LEU A 1 90 ? -4.383 -11.023 4.591 1.00 98.62 90 LEU A O 1
ATOM 732 N N . GLN A 1 91 ? -3.238 -9.995 2.997 1.00 98.38 91 GLN A N 1
ATOM 733 C CA . GLN A 1 91 ? -2.852 -11.226 2.308 1.00 98.38 91 GLN A CA 1
ATOM 734 C C . GLN A 1 91 ? -1.368 -11.556 2.493 1.00 98.38 91 GLN A C 1
ATOM 736 O O . GLN A 1 91 ? -0.977 -12.720 2.416 1.00 98.38 91 GLN A O 1
ATOM 741 N N . MET A 1 92 ? -0.536 -10.544 2.739 1.00 97.12 92 MET A N 1
ATOM 742 C CA . MET A 1 92 ? 0.887 -10.693 3.042 1.00 97.12 92 MET A CA 1
ATOM 743 C C . MET A 1 92 ? 1.429 -9.383 3.622 1.00 97.12 92 MET A C 1
ATOM 745 O O . MET A 1 92 ? 0.980 -8.305 3.232 1.00 97.12 92 MET A O 1
ATOM 749 N N . THR A 1 93 ? 2.419 -9.453 4.509 1.00 98.00 93 THR A N 1
ATOM 750 C CA . THR A 1 93 ? 3.166 -8.276 4.973 1.00 98.00 93 THR A CA 1
ATOM 751 C C . THR A 1 93 ? 4.595 -8.645 5.347 1.00 98.00 93 THR A C 1
ATOM 753 O O . THR A 1 93 ? 4.842 -9.763 5.789 1.00 98.00 93 THR A O 1
ATOM 756 N N . ASN A 1 94 ? 5.535 -7.710 5.194 1.00 97.56 94 ASN A N 1
ATOM 757 C CA . ASN A 1 94 ? 6.905 -7.862 5.698 1.00 97.56 94 ASN A CA 1
ATOM 758 C C . ASN A 1 94 ? 7.099 -7.284 7.114 1.00 97.56 94 ASN A C 1
ATOM 760 O O . ASN A 1 94 ? 8.230 -7.179 7.581 1.00 97.56 94 ASN A O 1
ATOM 764 N N . PHE A 1 95 ? 6.014 -6.925 7.808 1.00 96.62 95 PHE A N 1
ATOM 765 C CA . PHE A 1 95 ? 6.064 -6.358 9.159 1.00 96.62 95 PHE A CA 1
ATOM 766 C C . PHE A 1 95 ? 6.773 -7.272 10.172 1.00 96.62 95 PHE A C 1
ATOM 768 O O . PHE A 1 95 ? 7.539 -6.791 11.000 1.00 96.62 95 PHE A O 1
ATOM 775 N N . PHE A 1 96 ? 6.567 -8.589 10.072 1.00 94.56 96 PHE A N 1
ATOM 776 C CA . PHE A 1 96 ? 7.184 -9.597 10.945 1.00 94.56 96 PHE A CA 1
ATOM 777 C C . PHE A 1 96 ? 8.322 -10.350 10.250 1.00 94.56 96 PHE A C 1
ATOM 779 O O . PHE A 1 96 ? 8.489 -11.552 10.444 1.00 94.56 96 PHE A O 1
ATOM 786 N N . LYS A 1 97 ? 9.084 -9.662 9.392 1.00 93.00 97 LYS A N 1
ATOM 787 C CA . LYS A 1 97 ? 10.218 -10.267 8.691 1.00 93.00 97 LYS A CA 1
ATOM 788 C C . LYS A 1 97 ? 11.217 -10.852 9.706 1.00 93.00 97 LYS A C 1
ATOM 790 O O . LYS A 1 97 ? 11.753 -10.091 10.511 1.00 93.00 97 LYS A O 1
ATOM 795 N N . PRO A 1 98 ? 11.481 -12.173 9.682 1.00 87.81 98 PRO A N 1
ATOM 796 C CA . PRO A 1 98 ? 12.294 -12.830 10.704 1.00 87.81 98 PRO A CA 1
ATOM 797 C C . PRO A 1 98 ? 13.788 -12.516 10.576 1.00 87.81 98 PRO A C 1
ATOM 799 O O . PRO A 1 98 ? 14.505 -12.519 11.573 1.00 87.81 98 PRO A O 1
ATOM 802 N N . THR A 1 99 ? 14.276 -12.261 9.358 1.00 81.44 99 THR A N 1
ATOM 803 C CA . THR A 1 99 ? 15.700 -12.041 9.086 1.00 81.44 99 THR A CA 1
ATOM 804 C C . THR A 1 99 ? 15.949 -10.708 8.388 1.00 81.44 99 THR A C 1
ATOM 806 O O . THR A 1 99 ? 15.409 -10.408 7.321 1.00 81.44 99 THR A O 1
ATOM 809 N N . GLY A 1 100 ? 16.834 -9.912 8.990 1.00 81.12 100 GLY A N 1
ATOM 810 C CA . GLY A 1 100 ? 17.187 -8.580 8.511 1.00 81.12 100 GLY A CA 1
ATOM 811 C C . GLY A 1 100 ? 16.075 -7.546 8.706 1.00 81.12 100 GLY A C 1
ATOM 812 O O . GLY A 1 100 ? 14.905 -7.860 8.900 1.00 81.12 100 GLY A O 1
ATOM 813 N N . THR A 1 101 ? 16.451 -6.274 8.633 1.00 86.38 101 THR A N 1
ATOM 814 C CA . THR A 1 101 ? 15.508 -5.166 8.797 1.00 86.38 101 THR A CA 1
ATOM 815 C C . THR A 1 101 ? 14.811 -4.864 7.472 1.00 86.38 101 THR A C 1
ATOM 817 O O . THR A 1 101 ? 15.464 -4.725 6.434 1.00 86.38 101 THR A O 1
ATOM 820 N N . ALA A 1 102 ? 13.483 -4.752 7.491 1.00 91.25 102 ALA A N 1
ATOM 821 C CA . ALA A 1 102 ? 12.726 -4.239 6.355 1.00 91.25 102 ALA A CA 1
ATOM 822 C C . ALA A 1 102 ? 13.073 -2.755 6.125 1.00 91.25 102 ALA A C 1
ATOM 824 O O . ALA A 1 102 ? 12.978 -1.943 7.043 1.00 91.25 102 ALA A O 1
ATOM 825 N N . SER A 1 103 ? 13.478 -2.386 4.907 1.00 93.81 103 SER A N 1
ATOM 826 C CA . SER A 1 103 ? 13.808 -0.990 4.562 1.00 93.81 103 SER A CA 1
ATOM 827 C C . SER A 1 103 ? 12.569 -0.094 4.433 1.00 93.81 103 SER A C 1
ATOM 829 O O . SER A 1 103 ? 12.656 1.127 4.567 1.00 93.81 103 SER A O 1
ATOM 831 N N . ALA A 1 104 ? 11.413 -0.709 4.191 1.00 97.56 104 ALA A N 1
ATOM 832 C CA . ALA A 1 104 ? 10.079 -0.136 4.289 1.00 97.56 104 ALA A CA 1
ATOM 833 C C . ALA A 1 104 ? 9.075 -1.263 4.577 1.00 97.56 104 ALA A C 1
ATOM 835 O O . ALA A 1 104 ? 9.340 -2.431 4.279 1.00 97.56 104 ALA A O 1
ATOM 836 N N . ILE A 1 105 ? 7.919 -0.916 5.137 1.00 98.19 105 ILE A N 1
ATOM 837 C CA . ILE A 1 105 ? 6.836 -1.865 5.395 1.00 98.19 105 ILE A CA 1
ATOM 838 C C . ILE A 1 105 ? 5.934 -1.944 4.170 1.00 98.19 105 ILE A C 1
ATOM 840 O O . ILE A 1 105 ? 5.438 -0.922 3.712 1.00 98.19 105 ILE A O 1
ATOM 844 N N . ALA A 1 106 ? 5.693 -3.147 3.661 1.00 98.38 106 ALA A N 1
ATOM 845 C CA . ALA A 1 106 ? 4.716 -3.432 2.624 1.00 98.38 106 ALA A CA 1
ATOM 846 C C . ALA A 1 106 ? 3.596 -4.301 3.193 1.00 98.38 106 ALA A C 1
ATOM 848 O O . ALA A 1 106 ? 3.850 -5.362 3.758 1.00 98.38 106 ALA A O 1
ATOM 849 N N . MET A 1 107 ? 2.354 -3.871 2.990 1.00 98.56 107 MET A N 1
ATOM 850 C CA . MET A 1 107 ? 1.149 -4.645 3.278 1.00 98.56 107 MET A CA 1
ATOM 851 C C . MET A 1 107 ? 0.390 -4.867 1.975 1.00 98.56 107 MET A C 1
ATOM 853 O O . MET A 1 107 ? -0.005 -3.908 1.311 1.00 98.56 107 MET A O 1
ATOM 857 N N . ARG A 1 108 ? 0.206 -6.134 1.603 1.00 98.31 108 ARG A N 1
ATOM 858 C CA . ARG A 1 108 ? -0.511 -6.573 0.405 1.00 98.31 108 ARG A CA 1
ATOM 859 C C . ARG A 1 108 ? -1.927 -6.954 0.795 1.00 98.31 108 ARG A C 1
ATOM 861 O O . ARG A 1 108 ? -2.116 -7.908 1.545 1.00 98.31 108 ARG A O 1
ATOM 868 N N . PHE A 1 109 ? -2.907 -6.275 0.223 1.00 98.62 109 PHE A N 1
ATOM 869 C CA . PHE A 1 109 ? -4.325 -6.556 0.398 1.00 98.62 109 PHE A CA 1
ATOM 870 C C . PHE A 1 109 ? -4.933 -7.162 -0.868 1.00 98.62 109 PHE A C 1
ATOM 872 O O . PHE A 1 109 ? -4.455 -6.913 -1.982 1.00 98.62 109 PHE A O 1
ATOM 879 N N . ASP A 1 110 ? -5.994 -7.953 -0.713 1.00 98.19 110 ASP A N 1
ATOM 880 C CA . ASP A 1 110 ? -6.892 -8.225 -1.838 1.00 98.19 110 ASP A CA 1
ATOM 881 C C . ASP A 1 110 ? -7.733 -6.983 -2.185 1.00 98.19 110 ASP A C 1
ATOM 883 O O . ASP A 1 110 ? -7.836 -6.026 -1.413 1.00 98.19 110 ASP A O 1
ATOM 887 N N . GLY A 1 111 ? -8.332 -6.979 -3.377 1.00 97.19 111 GLY A N 1
ATOM 888 C CA . GLY A 1 111 ? -9.134 -5.852 -3.851 1.00 97.19 111 GLY A CA 1
ATOM 889 C C . GLY A 1 111 ? -10.364 -5.514 -3.019 1.00 97.19 111 GLY A C 1
ATOM 890 O O . GLY A 1 111 ? -10.839 -4.375 -3.066 1.00 97.19 111 GLY A O 1
ATOM 891 N N . GLY A 1 112 ? -10.873 -6.475 -2.243 1.00 97.31 112 GLY A N 1
ATOM 892 C CA . GLY A 1 112 ? -12.038 -6.309 -1.382 1.00 97.31 112 GLY A CA 1
ATOM 893 C C . GLY A 1 112 ? -11.863 -5.188 -0.359 1.00 97.31 112 GLY A C 1
ATOM 894 O O . GLY A 1 112 ? -12.852 -4.566 0.029 1.00 97.31 112 GLY A O 1
ATOM 895 N N . VAL A 1 113 ? -10.618 -4.812 -0.040 1.00 97.31 113 VAL A N 1
ATOM 896 C CA . VAL A 1 113 ? -10.302 -3.660 0.817 1.00 97.31 113 VAL A CA 1
ATOM 897 C C . VAL A 1 113 ? -10.885 -2.337 0.296 1.00 97.31 113 VAL A C 1
ATOM 899 O O . VAL A 1 113 ? -11.034 -1.387 1.062 1.00 97.31 113 VAL A O 1
ATOM 902 N N . LEU A 1 114 ? -11.259 -2.250 -0.985 1.00 95.94 114 LEU A N 1
ATOM 903 C CA . LEU A 1 114 ? -11.912 -1.078 -1.581 1.00 95.94 114 LEU A CA 1
ATOM 904 C C . LEU A 1 114 ? -13.395 -1.302 -1.935 1.00 95.94 114 LEU A C 1
ATOM 906 O O . LEU A 1 114 ? -14.001 -0.433 -2.557 1.00 95.94 114 LEU A O 1
ATOM 910 N N . ALA A 1 115 ? -14.001 -2.433 -1.562 1.00 92.81 115 ALA A N 1
ATOM 911 C CA . ALA A 1 115 ? -15.344 -2.814 -2.019 1.00 92.81 115 ALA A CA 1
ATOM 912 C C . ALA A 1 115 ? -16.478 -1.890 -1.533 1.00 92.81 115 ALA A C 1
ATOM 914 O O . ALA A 1 115 ? -17.486 -1.743 -2.225 1.00 92.81 115 ALA A O 1
ATOM 915 N N . ASP A 1 116 ? -16.307 -1.266 -0.368 1.00 90.19 116 ASP A N 1
ATOM 916 C CA . ASP A 1 116 ? -17.234 -0.315 0.265 1.00 90.19 116 ASP A CA 1
ATOM 917 C C . ASP A 1 116 ? -17.019 1.144 -0.185 1.00 90.19 116 ASP A C 1
ATOM 919 O O . ASP A 1 116 ? -17.739 2.047 0.249 1.00 90.19 116 ASP A O 1
ATOM 923 N N . ARG A 1 117 ? -16.006 1.407 -1.022 1.00 89.94 117 ARG A N 1
ATOM 924 C CA . ARG A 1 117 ? -15.715 2.758 -1.505 1.00 89.94 117 ARG A CA 1
ATOM 925 C C . ARG A 1 117 ? -16.727 3.162 -2.583 1.00 89.94 117 ARG A C 1
ATOM 927 O O . ARG A 1 117 ? -17.232 2.302 -3.309 1.00 89.94 117 ARG A O 1
ATOM 934 N N . PRO A 1 118 ? -17.024 4.468 -2.733 1.00 89.38 118 PRO A N 1
ATOM 935 C CA . PRO A 1 118 ? -17.959 4.935 -3.751 1.00 89.38 118 PRO A CA 1
ATOM 936 C C . PRO A 1 118 ? -17.548 4.469 -5.149 1.00 89.38 118 PRO A C 1
ATOM 938 O O . PRO A 1 118 ? -16.433 4.736 -5.595 1.00 89.38 118 PRO A O 1
ATOM 941 N N . ARG A 1 119 ? -18.465 3.812 -5.868 1.00 88.44 119 ARG A N 1
ATOM 942 C CA . ARG A 1 119 ? -18.226 3.319 -7.239 1.00 88.44 119 ARG A CA 1
ATOM 943 C C . ARG A 1 119 ? -17.991 4.434 -8.258 1.00 88.44 119 ARG A C 1
ATOM 945 O O . ARG A 1 119 ? -17.464 4.164 -9.327 1.00 88.44 119 ARG A O 1
ATOM 952 N N . THR A 1 120 ? -18.357 5.673 -7.929 1.00 87.19 120 THR A N 1
ATOM 953 C CA . THR A 1 120 ? -18.011 6.863 -8.720 1.00 87.19 120 THR A CA 1
ATOM 954 C C . THR A 1 120 ? -16.505 7.114 -8.745 1.00 87.19 120 THR A C 1
ATOM 956 O O . THR A 1 120 ? -15.982 7.511 -9.778 1.00 87.19 120 THR A O 1
ATOM 959 N N . LEU A 1 121 ? -15.815 6.833 -7.635 1.00 87.19 121 LEU A N 1
ATOM 960 C CA . LEU A 1 121 ? -14.368 7.007 -7.480 1.00 87.19 121 LEU A CA 1
ATOM 961 C C . LEU A 1 121 ? -13.595 5.703 -7.724 1.00 87.19 121 LEU A C 1
ATOM 963 O O . LEU A 1 121 ? -12.474 5.734 -8.218 1.00 87.19 121 LEU A O 1
ATOM 967 N N . PHE A 1 122 ? -14.199 4.554 -7.401 1.00 93.94 122 PHE A N 1
ATOM 968 C CA . PHE A 1 122 ? -13.597 3.224 -7.542 1.00 93.94 122 PHE A CA 1
ATOM 969 C C . PHE A 1 122 ? -14.519 2.293 -8.356 1.00 93.94 122 PHE A C 1
ATOM 971 O O . PHE A 1 122 ? -15.168 1.406 -7.784 1.00 93.94 122 PHE A O 1
ATOM 978 N N . PRO A 1 123 ? -14.631 2.486 -9.687 1.00 93.69 123 PRO A N 1
ATOM 979 C CA . PRO A 1 123 ? -15.603 1.768 -10.517 1.00 93.69 123 PRO A CA 1
ATOM 980 C C . PRO A 1 123 ? -15.399 0.251 -10.524 1.00 93.69 123 PRO A C 1
ATOM 982 O O . PRO A 1 123 ? -16.365 -0.507 -10.500 1.00 93.69 123 PRO A O 1
ATOM 985 N N . THR A 1 124 ? -14.142 -0.192 -10.505 1.00 95.25 124 THR A N 1
ATOM 986 C CA . THR A 1 124 ? -13.746 -1.605 -10.587 1.00 95.25 124 THR A CA 1
ATOM 987 C C . THR A 1 124 ? -12.957 -2.025 -9.347 1.00 95.25 124 THR A C 1
ATOM 989 O O . THR A 1 124 ? -12.096 -1.286 -8.871 1.00 95.25 124 THR A O 1
ATOM 992 N N . ILE A 1 125 ? -13.222 -3.220 -8.816 1.00 96.81 125 ILE A N 1
ATOM 993 C CA . ILE A 1 125 ? -12.421 -3.778 -7.716 1.00 96.81 125 ILE A CA 1
ATOM 994 C C . ILE A 1 125 ? -11.049 -4.186 -8.285 1.00 96.81 125 ILE A C 1
ATOM 996 O O . ILE A 1 125 ? -11.022 -4.952 -9.249 1.00 96.81 125 ILE A O 1
ATOM 1000 N N . PRO A 1 126 ? -9.919 -3.683 -7.752 1.00 97.44 126 PRO A N 1
ATOM 1001 C CA . PRO A 1 126 ? -8.602 -4.100 -8.225 1.00 97.44 126 PRO A CA 1
ATOM 1002 C C . PRO A 1 126 ? -8.325 -5.559 -7.845 1.00 97.44 126 PRO A C 1
ATOM 1004 O O . PRO A 1 126 ? -8.973 -6.118 -6.971 1.00 97.44 126 PRO A O 1
ATOM 1007 N N . TYR A 1 127 ? -7.328 -6.187 -8.456 1.00 97.12 127 TYR A N 1
ATOM 1008 C CA . TYR A 1 127 ? -6.898 -7.524 -8.047 1.00 97.12 127 TYR A CA 1
ATOM 1009 C C . TYR A 1 127 ? -6.121 -7.480 -6.723 1.00 97.12 127 TYR A C 1
ATOM 1011 O O . TYR A 1 127 ? -6.339 -8.301 -5.832 1.00 97.12 127 TYR A O 1
ATOM 1019 N N . ALA A 1 128 ? -5.221 -6.503 -6.580 1.00 97.94 128 ALA A N 1
ATOM 1020 C CA . ALA A 1 128 ? -4.450 -6.307 -5.358 1.00 97.94 128 ALA A CA 1
ATOM 1021 C C . ALA A 1 128 ? -4.125 -4.831 -5.124 1.00 97.94 128 ALA A C 1
ATOM 1023 O O . ALA A 1 128 ? -3.968 -4.054 -6.073 1.00 97.94 128 ALA A O 1
ATOM 1024 N N . VAL A 1 129 ? -3.970 -4.486 -3.847 1.00 98.50 129 VAL A N 1
ATOM 1025 C CA . VAL A 1 129 ? -3.540 -3.167 -3.378 1.00 98.50 129 VAL A CA 1
ATOM 1026 C C . VAL A 1 129 ? -2.377 -3.365 -2.417 1.00 98.50 129 VAL A C 1
ATOM 1028 O O . VAL A 1 129 ? -2.506 -4.091 -1.439 1.00 98.50 129 VAL A O 1
ATOM 1031 N N . TYR A 1 130 ? -1.252 -2.710 -2.666 1.00 98.62 130 TYR A N 1
ATOM 1032 C CA . TYR A 1 130 ? -0.184 -2.569 -1.686 1.00 98.62 130 TYR A CA 1
ATOM 1033 C C . TYR A 1 130 ? -0.226 -1.187 -1.069 1.00 98.62 130 TYR A C 1
ATOM 1035 O O . TYR A 1 130 ? -0.300 -0.198 -1.798 1.00 98.62 130 TYR A O 1
ATOM 1043 N N . LEU A 1 131 ? -0.074 -1.142 0.248 1.00 98.56 131 LEU A N 1
ATOM 1044 C CA . LEU A 1 131 ? 0.395 0.028 0.976 1.00 98.56 131 LEU A CA 1
ATOM 1045 C C . LEU A 1 131 ? 1.873 -0.191 1.305 1.00 98.56 131 LEU A C 1
ATOM 1047 O O . LEU A 1 131 ? 2.226 -1.224 1.872 1.00 98.56 131 LEU A O 1
ATOM 1051 N N . VAL A 1 132 ? 2.724 0.769 0.949 1.00 98.56 132 VAL A N 1
ATOM 1052 C CA . VAL A 1 132 ? 4.155 0.748 1.258 1.00 98.56 132 VAL A CA 1
ATOM 1053 C C . VAL A 1 132 ? 4.507 1.994 2.058 1.00 98.56 132 VAL A C 1
ATOM 1055 O O . VAL A 1 132 ? 4.305 3.108 1.584 1.00 98.56 132 VAL A O 1
ATOM 1058 N N . VAL A 1 133 ? 5.037 1.819 3.262 1.00 97.50 133 VAL A N 1
ATOM 1059 C CA . VAL A 1 133 ? 5.403 2.915 4.166 1.00 97.50 133 VAL A CA 1
ATOM 1060 C C . VAL A 1 133 ? 6.895 2.837 4.442 1.00 97.50 133 VAL A C 1
ATOM 1062 O O . VAL A 1 133 ? 7.376 1.875 5.042 1.00 97.50 133 VAL A O 1
ATOM 1065 N N . GLY A 1 134 ? 7.634 3.836 3.972 1.00 96.00 134 GLY A N 1
ATOM 1066 C CA . GLY A 1 134 ? 9.050 3.995 4.276 1.00 96.00 134 GLY A CA 1
ATOM 1067 C C . GLY A 1 134 ? 9.288 5.118 5.275 1.00 96.00 134 GLY A C 1
ATOM 1068 O O . GLY A 1 134 ? 8.379 5.856 5.636 1.00 96.00 134 GLY A O 1
ATOM 1069 N N . ARG A 1 135 ? 10.549 5.289 5.681 1.00 92.06 135 ARG A N 1
ATOM 1070 C CA . ARG A 1 135 ? 10.952 6.341 6.631 1.00 92.06 135 ARG A CA 1
ATOM 1071 C C . ARG A 1 135 ? 10.624 7.767 6.167 1.00 92.06 135 ARG A C 1
ATOM 1073 O O . ARG A 1 135 ? 10.443 8.637 7.009 1.00 92.06 135 ARG A O 1
ATOM 1080 N N . SER A 1 136 ? 10.610 8.006 4.856 1.00 92.50 136 SER A N 1
ATOM 1081 C CA . SER A 1 136 ? 10.479 9.352 4.273 1.00 92.50 136 SER A CA 1
ATOM 1082 C C . SER A 1 136 ? 9.505 9.406 3.092 1.00 92.50 136 SER A C 1
ATOM 1084 O O . SER A 1 136 ? 9.615 10.280 2.224 1.00 92.50 136 SER A O 1
ATOM 1086 N N . PHE A 1 137 ? 8.623 8.407 2.987 1.00 96.75 137 PHE A N 1
ATOM 1087 C CA . PHE A 1 137 ? 7.630 8.338 1.922 1.00 96.75 137 PHE A CA 1
ATOM 1088 C C . PHE A 1 137 ? 6.436 7.453 2.288 1.00 96.75 137 PHE A C 1
ATOM 1090 O O . PHE A 1 137 ? 6.557 6.469 3.023 1.00 96.75 137 PHE A O 1
ATOM 1097 N N . TYR A 1 138 ? 5.314 7.735 1.632 1.00 96.56 138 TYR A N 1
ATOM 1098 C CA . TYR A 1 138 ? 4.160 6.842 1.542 1.00 96.56 138 TYR A CA 1
ATOM 1099 C C . TYR A 1 138 ? 3.983 6.397 0.100 1.00 96.56 138 TYR A C 1
ATOM 1101 O O . TYR A 1 138 ? 4.167 7.183 -0.827 1.00 96.56 138 TYR A O 1
ATOM 1109 N N . GLY A 1 139 ? 3.611 5.146 -0.123 1.00 97.81 139 GLY A N 1
ATOM 1110 C CA . GLY A 1 139 ? 3.444 4.619 -1.462 1.00 97.81 139 GLY A CA 1
ATOM 1111 C C . GLY A 1 139 ? 2.301 3.634 -1.577 1.00 97.81 139 GLY A C 1
ATOM 1112 O O . GLY A 1 139 ? 1.916 2.972 -0.617 1.00 97.81 139 GLY A O 1
ATOM 1113 N N . PHE A 1 140 ? 1.783 3.522 -2.794 1.00 98.62 140 PHE A N 1
ATOM 1114 C CA . PHE A 1 140 ? 0.814 2.499 -3.159 1.00 98.62 140 PHE A CA 1
ATOM 1115 C C . PHE A 1 140 ? 1.286 1.737 -4.390 1.00 98.62 140 PHE A C 1
ATOM 1117 O O . PHE A 1 140 ? 2.021 2.272 -5.223 1.00 98.62 140 PHE A O 1
ATOM 1124 N N . HIS A 1 141 ? 0.858 0.485 -4.513 1.00 98.62 141 HIS A N 1
ATOM 1125 C CA . HIS A 1 141 ? 0.883 -0.248 -5.776 1.00 98.62 141 HIS A CA 1
ATOM 1126 C C . HIS A 1 141 ? -0.479 -0.896 -6.010 1.00 98.62 141 HIS A C 1
ATOM 1128 O O . HIS A 1 141 ? -0.886 -1.747 -5.224 1.00 98.62 141 HIS A O 1
ATOM 1134 N N . ILE A 1 142 ? -1.176 -0.533 -7.082 1.00 98.56 142 ILE A N 1
ATOM 1135 C CA . ILE A 1 142 ? -2.469 -1.131 -7.436 1.00 98.56 142 ILE A CA 1
ATOM 1136 C C . ILE A 1 142 ? -2.347 -1.830 -8.778 1.00 98.56 142 ILE A C 1
ATOM 1138 O O . ILE A 1 142 ? -1.741 -1.298 -9.707 1.00 98.56 142 ILE A O 1
ATOM 1142 N N . ARG A 1 143 ? -2.960 -3.010 -8.889 1.00 97.12 143 ARG A N 1
ATOM 1143 C CA . ARG A 1 143 ? -3.094 -3.746 -10.151 1.00 97.12 143 ARG A CA 1
ATOM 1144 C C . ARG A 1 143 ? -4.481 -4.353 -10.303 1.00 97.12 143 ARG A C 1
ATOM 1146 O O . ARG A 1 143 ? -5.099 -4.733 -9.310 1.00 97.12 143 ARG A O 1
ATOM 1153 N N . PHE A 1 144 ? -4.947 -4.470 -11.541 1.00 96.38 144 PHE A N 1
ATOM 1154 C CA . PHE A 1 144 ? -6.302 -4.939 -11.861 1.00 96.38 144 PHE A CA 1
ATOM 1155 C C . PHE A 1 144 ? -6.391 -6.409 -12.271 1.00 96.38 144 PHE A C 1
ATOM 1157 O O . PHE A 1 144 ? -7.479 -6.972 -12.273 1.00 96.38 144 PHE A O 1
ATOM 1164 N N . THR A 1 145 ? -5.262 -7.051 -12.548 1.00 94.94 145 THR A N 1
ATOM 1165 C CA . THR A 1 145 ? -5.179 -8.485 -12.843 1.00 94.94 145 THR A CA 1
ATOM 1166 C C . THR A 1 145 ? -4.003 -9.104 -12.091 1.00 94.94 145 THR A C 1
ATOM 1168 O O . THR A 1 145 ? -3.184 -8.399 -11.495 1.00 94.94 145 THR A O 1
ATOM 1171 N N . GLU A 1 146 ? -3.920 -10.434 -12.113 1.00 92.94 146 GLU A N 1
ATOM 1172 C CA . GLU A 1 146 ? -2.810 -11.191 -11.528 1.00 92.94 146 GLU A CA 1
ATOM 1173 C C . GLU A 1 146 ? -1.461 -10.808 -12.151 1.00 92.94 146 GLU A C 1
ATOM 1175 O O . GLU A 1 146 ? -0.528 -10.433 -11.439 1.00 92.94 146 GLU A O 1
ATOM 1180 N N . ILE A 1 147 ? -1.394 -10.837 -13.483 1.00 92.62 147 ILE A N 1
ATOM 1181 C CA . ILE A 1 147 ? -0.242 -10.389 -14.262 1.00 92.62 147 ILE A CA 1
ATOM 1182 C C . ILE A 1 147 ? -0.566 -9.015 -14.828 1.00 92.62 147 ILE A C 1
ATOM 1184 O O . ILE A 1 147 ? -1.402 -8.890 -15.723 1.00 92.62 147 ILE A O 1
ATOM 1188 N N . ALA A 1 148 ? 0.084 -7.990 -14.285 1.00 93.19 148 ALA A N 1
ATOM 1189 C CA . ALA A 1 148 ? -0.152 -6.605 -14.653 1.00 93.19 148 ALA A CA 1
ATOM 1190 C C . ALA A 1 148 ? 1.150 -5.808 -14.720 1.00 93.19 148 ALA A C 1
ATOM 1192 O O . ALA A 1 148 ? 2.085 -6.052 -13.949 1.00 93.19 148 ALA A O 1
ATOM 1193 N N . ARG A 1 149 ? 1.184 -4.811 -15.606 1.00 92.94 149 ARG A N 1
ATOM 1194 C CA . ARG A 1 149 ? 2.342 -3.939 -15.814 1.00 92.94 149 ARG A CA 1
ATOM 1195 C C . ARG A 1 149 ? 1.958 -2.469 -15.711 1.00 92.94 149 ARG A C 1
ATOM 1197 O O . ARG A 1 149 ? 0.894 -2.050 -16.166 1.00 92.94 149 ARG A O 1
ATOM 1204 N N . GLY A 1 150 ? 2.869 -1.679 -15.147 1.00 94.06 150 GLY A N 1
ATOM 1205 C CA . GLY A 1 150 ? 2.596 -0.281 -14.865 1.00 94.06 150 GLY A CA 1
ATOM 1206 C C . GLY A 1 150 ? 3.798 0.523 -14.414 1.00 94.06 150 GLY A C 1
ATOM 1207 O O . GLY A 1 150 ? 4.744 -0.008 -13.835 1.00 94.06 150 GLY A O 1
ATOM 1208 N N . GLY A 1 151 ? 3.753 1.826 -14.685 1.00 96.69 151 GLY A N 1
ATOM 1209 C CA . GLY A 1 151 ? 4.782 2.771 -14.257 1.00 96.69 151 GLY A CA 1
ATOM 1210 C C . GLY A 1 151 ? 4.823 2.964 -12.737 1.00 96.69 151 GLY A C 1
ATOM 1211 O O . GLY A 1 151 ? 3.776 2.931 -12.088 1.00 96.69 151 GLY A O 1
ATOM 1212 N N . ILE A 1 152 ? 6.007 3.214 -12.176 1.00 98.25 152 ILE A N 1
ATOM 1213 C CA . ILE A 1 152 ? 6.161 3.753 -10.816 1.00 98.25 152 ILE A CA 1
ATOM 1214 C C . ILE A 1 152 ? 6.383 5.258 -10.926 1.00 98.25 152 ILE A C 1
ATOM 1216 O O . ILE A 1 152 ? 7.319 5.686 -11.590 1.00 98.25 152 ILE A O 1
ATOM 1220 N N . ARG A 1 153 ? 5.555 6.057 -10.260 1.00 98.12 153 ARG A N 1
ATOM 1221 C CA . ARG A 1 153 ? 5.663 7.517 -10.197 1.00 98.12 153 ARG A CA 1
ATOM 1222 C C . ARG A 1 153 ? 6.222 7.955 -8.854 1.00 98.12 153 ARG A C 1
ATOM 1224 O O . ARG A 1 153 ? 5.738 7.507 -7.818 1.00 98.12 153 ARG A O 1
ATOM 1231 N N . LEU A 1 154 ? 7.187 8.867 -8.867 1.00 97.81 154 LEU A N 1
ATOM 12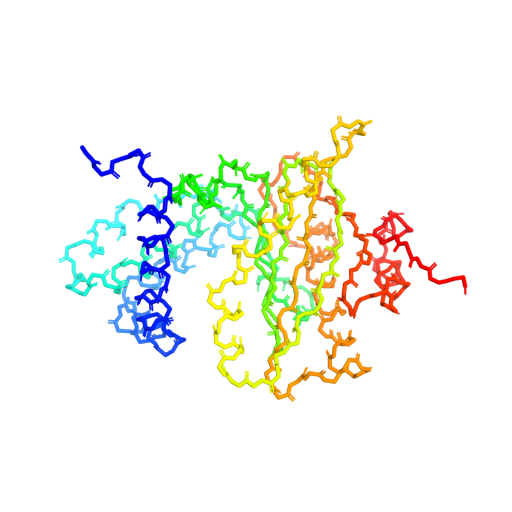32 C CA . LEU A 1 154 ? 7.682 9.513 -7.655 1.00 97.81 154 LEU A CA 1
ATOM 1233 C C . LEU A 1 154 ? 7.149 10.951 -7.604 1.00 97.81 154 LEU A C 1
ATOM 1235 O O . LEU A 1 154 ? 7.456 11.780 -8.462 1.00 97.81 154 LEU A O 1
ATOM 1239 N N . ILE A 1 155 ? 6.305 11.215 -6.609 1.00 97.81 155 ILE A N 1
ATOM 1240 C CA . ILE A 1 155 ? 5.524 12.441 -6.447 1.00 97.81 155 ILE A CA 1
ATOM 1241 C C . ILE A 1 155 ? 6.268 13.382 -5.502 1.00 97.81 155 ILE A C 1
ATOM 1243 O O . ILE A 1 155 ? 6.538 13.053 -4.343 1.00 97.81 155 ILE A O 1
ATOM 1247 N N . LEU A 1 156 ? 6.565 14.574 -6.012 1.00 96.75 156 LEU A N 1
ATOM 1248 C CA . LEU A 1 156 ? 7.175 15.676 -5.279 1.00 96.75 156 LEU A CA 1
ATOM 1249 C C . LEU A 1 156 ? 6.127 16.757 -5.006 1.00 96.75 156 LEU A C 1
ATOM 1251 O O . LEU A 1 156 ? 5.197 16.958 -5.787 1.00 96.75 156 LEU A O 1
ATOM 1255 N N . SER A 1 157 ? 6.278 17.473 -3.897 1.00 96.44 157 SER A N 1
ATOM 1256 C CA . SER A 1 157 ? 5.341 18.509 -3.467 1.00 96.44 157 SER A CA 1
ATOM 1257 C C . SER A 1 157 ? 6.068 19.830 -3.267 1.00 96.44 157 SER A C 1
ATOM 1259 O O . SER A 1 157 ? 6.898 19.958 -2.375 1.00 96.44 157 SER A O 1
ATOM 1261 N N . ARG A 1 158 ? 5.700 20.845 -4.057 1.00 94.25 158 ARG A N 1
ATOM 1262 C CA . ARG A 1 158 ? 6.341 22.174 -4.030 1.00 94.25 158 ARG A CA 1
ATOM 1263 C C . ARG A 1 158 ? 6.172 22.946 -2.716 1.00 94.25 158 ARG A C 1
ATOM 1265 O O . ARG A 1 158 ? 6.918 23.879 -2.457 1.00 94.25 158 ARG A O 1
ATOM 1272 N N . ASN A 1 159 ? 5.145 22.627 -1.928 1.00 93.69 159 ASN A N 1
ATOM 1273 C CA . ASN A 1 159 ? 4.869 23.251 -0.634 1.00 93.69 159 ASN A CA 1
ATOM 1274 C C . ASN A 1 159 ? 3.964 22.350 0.227 1.00 93.69 159 ASN A C 1
ATOM 1276 O O . ASN A 1 159 ? 3.375 21.387 -0.270 1.00 93.69 159 ASN A O 1
ATOM 1280 N N . ARG A 1 160 ? 3.817 22.695 1.517 1.00 91.06 160 ARG A N 1
ATOM 1281 C CA . ARG A 1 160 ? 3.022 21.920 2.490 1.00 91.06 160 ARG A CA 1
ATOM 1282 C C . ARG A 1 160 ? 1.552 21.761 2.086 1.00 91.06 160 ARG A C 1
ATOM 1284 O O . ARG A 1 160 ? 0.973 20.714 2.353 1.00 91.06 160 ARG A O 1
ATOM 1291 N N . GLN A 1 161 ? 0.955 22.757 1.428 1.00 90.31 161 GLN A N 1
ATOM 1292 C CA . GLN A 1 161 ? -0.441 22.678 0.985 1.00 90.31 161 GLN A CA 1
ATOM 1293 C C . GLN A 1 161 ? -0.619 21.637 -0.125 1.00 90.31 161 GLN A C 1
ATOM 1295 O O . GLN A 1 161 ? -1.546 20.829 -0.081 1.00 90.31 161 GLN A O 1
ATOM 1300 N N . VAL A 1 162 ? 0.300 21.616 -1.095 1.00 92.94 162 VAL A N 1
ATOM 1301 C CA . VAL A 1 162 ? 0.331 20.594 -2.150 1.00 92.94 162 VAL A CA 1
ATOM 1302 C C . VAL A 1 162 ? 0.602 19.213 -1.553 1.00 92.94 162 VAL A C 1
ATOM 1304 O O . VAL A 1 162 ? -0.092 18.269 -1.910 1.00 92.94 162 VAL A O 1
ATOM 1307 N N . TYR A 1 163 ? 1.527 19.099 -0.594 1.00 93.12 163 TYR A N 1
ATOM 1308 C CA . TYR A 1 163 ? 1.806 17.826 0.080 1.00 93.12 163 TYR A CA 1
ATOM 1309 C C . TYR A 1 163 ? 0.576 17.266 0.797 1.00 93.12 163 TYR A C 1
ATOM 1311 O O . TYR A 1 163 ? 0.237 16.104 0.596 1.00 93.12 163 TYR A O 1
ATOM 1319 N N . LYS A 1 164 ? -0.142 18.091 1.574 1.00 89.44 164 LYS A N 1
ATOM 1320 C CA . LYS A 1 164 ? -1.381 17.671 2.249 1.00 89.44 164 LYS A CA 1
ATOM 1321 C C . LYS A 1 164 ? -2.418 17.148 1.253 1.00 89.44 164 LYS A C 1
ATOM 1323 O O . LYS A 1 164 ? -2.993 16.087 1.475 1.00 89.44 164 LYS A O 1
ATOM 1328 N N . LYS A 1 165 ? -2.606 17.849 0.127 1.00 90.25 165 LYS A N 1
ATOM 1329 C CA . LYS A 1 165 ? -3.515 17.414 -0.943 1.00 90.25 165 LYS A CA 1
ATOM 1330 C C . LYS A 1 165 ? -3.075 16.083 -1.562 1.00 90.25 165 LYS A C 1
ATOM 1332 O O . LYS A 1 165 ? -3.902 15.184 -1.705 1.00 90.25 165 LYS A O 1
ATOM 1337 N N . ASN A 1 166 ? -1.795 15.956 -1.909 1.00 93.25 166 ASN A N 1
ATOM 1338 C CA . ASN A 1 166 ? -1.241 14.736 -2.497 1.00 93.25 166 ASN A CA 1
ATOM 1339 C C . ASN A 1 166 ? -1.386 13.555 -1.532 1.00 93.25 166 ASN A C 1
ATOM 1341 O O . ASN A 1 166 ? -1.847 12.498 -1.936 1.00 93.25 166 ASN A O 1
ATOM 1345 N N . CYS A 1 167 ? -1.087 13.747 -0.246 1.00 90.94 167 CYS A N 1
ATOM 1346 C CA . CYS A 1 167 ? -1.243 12.720 0.783 1.00 90.94 167 CYS A CA 1
ATOM 1347 C C . CYS A 1 167 ? -2.703 12.251 0.902 1.00 90.94 167 CYS A C 1
ATOM 1349 O O . CYS A 1 167 ? -2.983 11.056 0.818 1.00 90.94 167 CYS A O 1
ATOM 1351 N N . ALA A 1 168 ? -3.650 13.190 0.979 1.00 88.56 168 ALA A N 1
ATOM 1352 C CA . ALA A 1 168 ? -5.076 12.887 1.097 1.00 88.56 168 ALA A CA 1
ATOM 1353 C C . ALA A 1 168 ? -5.671 12.161 -0.123 1.00 88.56 168 ALA A C 1
ATOM 1355 O O . ALA A 1 168 ? -6.672 11.454 0.002 1.00 88.56 168 ALA A O 1
ATOM 1356 N N . THR A 1 169 ? -5.076 12.344 -1.305 1.00 91.25 169 THR A N 1
ATOM 1357 C CA . THR A 1 169 ? -5.575 11.796 -2.578 1.00 91.25 169 THR A CA 1
ATOM 1358 C C . THR A 1 169 ? -4.690 10.693 -3.158 1.00 91.25 169 THR A C 1
ATOM 1360 O O . THR A 1 169 ? -5.033 10.137 -4.197 1.00 91.25 169 THR A O 1
ATOM 1363 N N . LEU A 1 170 ? -3.610 10.299 -2.473 1.00 94.81 170 LEU A N 1
ATOM 1364 C CA . LEU A 1 170 ? -2.585 9.395 -3.005 1.00 94.81 170 LEU A CA 1
ATOM 1365 C C . LEU A 1 170 ? -3.148 8.046 -3.478 1.00 94.81 170 LEU A C 1
ATOM 1367 O O . LEU A 1 170 ? -2.770 7.550 -4.540 1.00 94.81 170 LEU A O 1
ATOM 1371 N N . LEU A 1 171 ? -4.063 7.458 -2.699 1.00 95.56 171 LEU A N 1
ATOM 1372 C CA . LEU A 1 171 ? -4.730 6.201 -3.051 1.00 95.56 171 LEU A CA 1
ATOM 1373 C C . LEU A 1 171 ? -5.603 6.355 -4.307 1.00 95.56 171 LEU A C 1
ATOM 1375 O O . LEU A 1 171 ? -5.585 5.492 -5.180 1.00 95.56 171 LEU A O 1
ATOM 1379 N N . GLU A 1 172 ? -6.368 7.445 -4.389 1.00 94.56 172 GLU A N 1
ATOM 1380 C CA . GLU A 1 172 ? -7.257 7.737 -5.520 1.00 94.56 172 GLU A CA 1
ATOM 1381 C C . GLU A 1 172 ? -6.444 8.007 -6.793 1.00 94.56 172 GLU A C 1
ATOM 1383 O O . GLU A 1 172 ? -6.749 7.457 -7.849 1.00 94.56 172 GLU A O 1
ATOM 1388 N N . GLU A 1 173 ? -5.365 8.787 -6.692 1.00 95.44 173 GLU A N 1
ATOM 1389 C CA . GLU A 1 173 ? -4.450 9.044 -7.804 1.00 95.44 173 GLU A CA 1
ATOM 1390 C C . GLU A 1 173 ? -3.826 7.741 -8.318 1.00 95.44 173 GLU A C 1
ATOM 1392 O O . GLU A 1 173 ? -3.888 7.455 -9.516 1.00 95.44 173 GLU A O 1
ATOM 1397 N N . ASN A 1 174 ? -3.275 6.915 -7.421 1.00 98.25 174 ASN A N 1
ATOM 1398 C CA . ASN A 1 174 ? -2.689 5.630 -7.798 1.00 98.25 174 ASN A CA 1
ATOM 1399 C C . ASN A 1 174 ? -3.717 4.721 -8.489 1.00 98.25 174 ASN A C 1
ATOM 1401 O O . ASN A 1 174 ? -3.427 4.155 -9.545 1.00 98.25 174 ASN A O 1
ATOM 1405 N N . TYR A 1 175 ? -4.927 4.638 -7.929 1.00 98.19 175 TYR A N 1
ATOM 1406 C CA . TYR A 1 175 ? -6.021 3.852 -8.487 1.00 98.19 175 TYR A CA 1
ATOM 1407 C C . TYR A 1 175 ? -6.399 4.333 -9.891 1.00 98.19 175 TYR A C 1
ATOM 1409 O O . TYR A 1 175 ? -6.455 3.526 -10.815 1.00 98.19 175 TYR A O 1
ATOM 1417 N N . ASN A 1 176 ? -6.599 5.640 -10.080 1.00 97.31 176 ASN A N 1
ATOM 1418 C CA . ASN A 1 176 ? -6.995 6.215 -11.366 1.00 97.31 176 ASN A CA 1
ATOM 1419 C C . ASN A 1 176 ? -5.927 5.999 -12.445 1.00 97.31 176 ASN A C 1
ATOM 1421 O O . ASN A 1 176 ? -6.251 5.675 -13.592 1.00 97.31 176 ASN A O 1
ATOM 1425 N N . LEU A 1 177 ? -4.647 6.118 -12.082 1.00 97.25 177 LEU A N 1
ATOM 1426 C CA . LEU A 1 177 ? -3.534 5.834 -12.987 1.00 97.25 177 LEU A CA 1
ATOM 1427 C C . LEU A 1 177 ? -3.466 4.344 -13.357 1.00 97.25 177 LEU A C 1
ATOM 1429 O O . LEU A 1 177 ? -3.294 4.018 -14.534 1.00 97.25 177 LEU A O 1
ATOM 1433 N N . ALA A 1 178 ? -3.635 3.442 -12.385 1.00 97.62 178 ALA A N 1
ATOM 1434 C CA . ALA A 1 178 ? -3.667 1.999 -12.626 1.00 97.62 178 ALA A CA 1
ATOM 1435 C C . ALA A 1 178 ? -4.881 1.593 -13.477 1.00 97.62 178 ALA A C 1
ATOM 1437 O O . ALA A 1 178 ? -4.754 0.776 -14.388 1.00 97.62 178 ALA A O 1
ATOM 1438 N N . TYR A 1 179 ? -6.043 2.201 -13.231 1.00 96.75 179 TYR A N 1
ATOM 1439 C CA . TYR A 1 179 ? -7.279 1.927 -13.961 1.00 96.75 179 TYR A CA 1
ATOM 1440 C C . TYR A 1 179 ? -7.192 2.425 -15.403 1.00 96.75 179 TYR A C 1
ATOM 1442 O O . TYR A 1 179 ? -7.543 1.712 -16.339 1.00 96.75 179 TYR A O 1
ATOM 1450 N N . THR A 1 180 ? -6.616 3.610 -15.609 1.00 95.62 180 THR A N 1
ATOM 1451 C CA . THR A 1 180 ? -6.312 4.111 -16.954 1.00 95.62 180 THR A CA 1
ATOM 1452 C C . THR A 1 180 ? -5.368 3.162 -17.691 1.00 95.62 180 THR A C 1
ATOM 1454 O O . THR A 1 180 ? -5.573 2.892 -18.872 1.00 95.62 180 THR A O 1
ATOM 1457 N N . GLN A 1 181 ? -4.357 2.611 -17.008 1.00 94.38 181 GLN A N 1
ATOM 1458 C CA . GLN A 1 181 ? -3.470 1.610 -17.605 1.00 94.38 181 GLN A CA 1
ATOM 1459 C C . GLN A 1 181 ? -4.21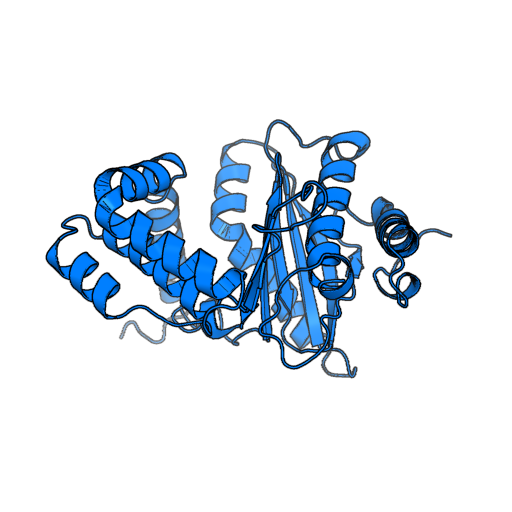9 0.313 -17.946 1.00 94.38 181 GLN A C 1
ATOM 1461 O O . GLN A 1 181 ? -3.994 -0.249 -19.014 1.00 94.38 181 GLN A O 1
ATOM 1466 N N . GLN A 1 182 ? -5.153 -0.126 -17.098 1.00 95.25 182 GLN A N 1
ATOM 1467 C CA . GLN A 1 182 ? -5.992 -1.301 -17.355 1.00 95.25 182 GLN A CA 1
ATOM 1468 C C . GLN A 1 182 ? -6.842 -1.110 -18.615 1.00 95.25 182 GLN A C 1
ATOM 1470 O O . GLN A 1 182 ? -6.949 -2.018 -19.430 1.00 95.25 182 GLN A O 1
ATOM 1475 N N . LEU A 1 183 ? -7.411 0.083 -18.804 1.00 93.25 183 LEU A N 1
ATOM 1476 C CA . LEU A 1 183 ? -8.199 0.411 -19.993 1.00 93.25 183 LEU A CA 1
ATOM 1477 C C . LEU A 1 183 ? -7.355 0.551 -21.266 1.00 93.25 183 LEU A C 1
ATOM 1479 O O . LEU A 1 183 ? -7.907 0.422 -22.357 1.00 93.25 183 LEU A O 1
ATOM 1483 N N . LYS A 1 184 ? -6.051 0.823 -21.145 1.00 89.94 184 LYS A N 1
ATOM 1484 C CA . LYS A 1 184 ? -5.116 0.857 -22.280 1.00 89.94 184 LYS A CA 1
ATOM 1485 C C . LYS A 1 184 ? -4.646 -0.537 -22.686 1.00 89.94 184 LYS A C 1
ATOM 1487 O O . LYS A 1 184 ? -4.473 -0.786 -23.869 1.00 89.94 184 LYS A O 1
ATOM 1492 N N . ASN A 1 185 ? -4.479 -1.449 -21.732 1.00 86.31 185 ASN A N 1
ATOM 1493 C CA . ASN A 1 185 ? -3.954 -2.794 -21.977 1.00 86.31 185 ASN A CA 1
ATOM 1494 C C . ASN A 1 185 ? -5.009 -3.788 -22.511 1.00 86.31 185 ASN A C 1
ATOM 1496 O O . ASN A 1 185 ? -4.910 -4.983 -22.262 1.00 86.31 185 ASN A O 1
ATOM 1500 N N . LYS A 1 186 ? -6.040 -3.322 -23.224 1.00 74.81 186 LYS A N 1
ATOM 1501 C CA . LYS A 1 186 ? -7.140 -4.185 -23.700 1.00 74.81 186 LYS A CA 1
ATOM 1502 C C . LYS A 1 186 ? -6.689 -5.25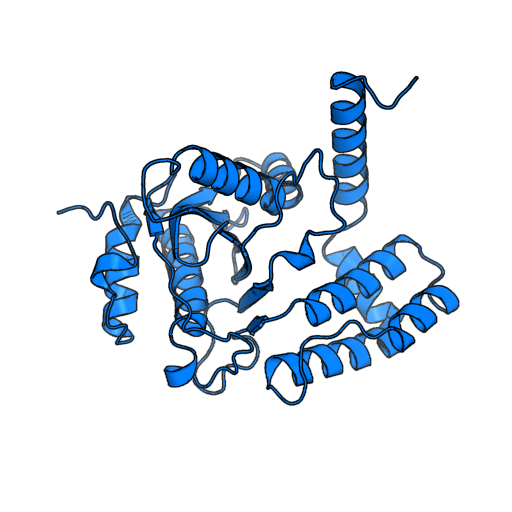0 -24.702 1.00 74.81 186 LYS A C 1
ATOM 1504 O O . LYS A 1 186 ? -7.317 -6.299 -24.776 1.00 74.81 186 LYS A O 1
ATOM 1509 N N . ASP A 1 187 ? -5.604 -4.976 -25.421 1.00 78.00 187 ASP A N 1
ATOM 1510 C CA . ASP A 1 187 ? -5.130 -5.801 -26.535 1.00 78.00 187 ASP A CA 1
ATOM 1511 C C . ASP A 1 187 ? -3.898 -6.655 -26.180 1.00 78.00 187 ASP A C 1
ATOM 1513 O O . ASP A 1 187 ? -3.304 -7.275 -27.061 1.00 78.00 187 ASP A O 1
ATOM 1517 N N . ILE A 1 188 ? -3.482 -6.690 -24.905 1.00 81.50 188 ILE A N 1
ATOM 1518 C CA . ILE A 1 188 ? -2.353 -7.511 -24.435 1.00 81.50 188 ILE A CA 1
ATOM 1519 C C . ILE A 1 188 ? -2.766 -8.419 -23.265 1.00 81.50 188 ILE A C 1
ATOM 1521 O O . ILE A 1 188 ? -3.724 -8.105 -22.558 1.00 81.50 188 ILE A O 1
ATOM 1525 N N . PRO A 1 189 ? -2.060 -9.542 -23.027 1.00 79.81 189 PRO A N 1
ATOM 1526 C CA . PRO A 1 189 ? -2.398 -10.465 -21.941 1.00 79.81 189 PRO A CA 1
ATOM 1527 C C . PRO A 1 189 ? -2.256 -9.859 -20.535 1.00 79.81 189 PRO A C 1
ATOM 1529 O O . PRO A 1 189 ? -2.915 -10.316 -19.599 1.00 79.81 189 PRO A O 1
ATOM 1532 N N . GLU A 1 190 ? -1.381 -8.864 -20.353 1.00 86.75 190 GLU A N 1
ATOM 1533 C CA . GLU A 1 190 ? -1.135 -8.236 -19.055 1.00 86.75 190 GLU A CA 1
ATOM 1534 C C . GLU A 1 190 ? -2.111 -7.093 -18.751 1.00 86.75 190 GLU A C 1
ATOM 1536 O O . GLU A 1 190 ? -2.246 -6.141 -19.513 1.00 86.75 190 GLU A O 1
ATOM 1541 N N . GLY A 1 191 ? -2.704 -7.092 -17.558 1.00 92.81 191 GLY A N 1
ATOM 1542 C CA . GLY A 1 191 ? -3.535 -5.977 -17.105 1.00 92.81 191 GLY A CA 1
ATOM 1543 C C . GLY A 1 191 ? -2.729 -4.744 -16.693 1.00 92.81 191 GLY A C 1
ATOM 1544 O O . GLY A 1 191 ? -1.498 -4.691 -16.769 1.00 92.81 191 GLY A O 1
ATOM 1545 N N . GLY A 1 192 ? -3.437 -3.715 -16.244 1.00 95.31 192 GLY A N 1
ATOM 1546 C CA . GLY A 1 192 ? -2.861 -2.453 -15.807 1.00 95.31 192 GLY A CA 1
ATOM 1547 C C . GLY A 1 192 ? -2.491 -2.443 -14.333 1.00 95.31 192 GLY A C 1
ATOM 1548 O O . GLY A 1 192 ? -3.245 -2.913 -13.473 1.00 95.31 192 GLY A O 1
ATOM 1549 N N . SER A 1 193 ? -1.337 -1.854 -14.037 1.00 97.06 193 SER A N 1
ATOM 1550 C CA . SER A 1 193 ? -0.932 -1.511 -12.678 1.00 97.06 193 SER A CA 1
ATOM 1551 C C . SER A 1 193 ? -0.353 -0.099 -12.585 1.00 97.06 193 SER A C 1
ATOM 1553 O O . SER A 1 193 ? -0.140 0.579 -13.596 1.00 97.06 193 SER A O 1
ATOM 1555 N N . LYS A 1 194 ? -0.115 0.374 -11.361 1.00 98.31 194 LYS A N 1
ATOM 1556 C CA . LYS A 1 194 ? 0.643 1.599 -11.095 1.00 98.31 194 LYS A CA 1
ATOM 1557 C C . LYS A 1 194 ? 1.267 1.579 -9.711 1.00 98.31 194 LYS A C 1
ATOM 1559 O O . LYS A 1 194 ? 0.619 1.192 -8.744 1.00 98.31 194 LYS A O 1
ATOM 1564 N N . GLY A 1 195 ? 2.505 2.054 -9.608 1.00 98.44 195 GLY A N 1
ATOM 1565 C CA . GLY A 1 195 ? 3.131 2.419 -8.339 1.00 98.44 195 GLY A CA 1
ATOM 1566 C C . GLY A 1 195 ? 3.162 3.935 -8.151 1.00 98.44 195 GLY A C 1
ATOM 1567 O O . GLY A 1 195 ? 3.399 4.665 -9.110 1.00 98.44 195 GLY A O 1
ATOM 1568 N N . THR A 1 196 ? 2.960 4.418 -6.930 1.00 98.56 196 THR A N 1
ATOM 1569 C CA . THR A 1 196 ? 3.200 5.817 -6.547 1.00 98.56 196 THR A CA 1
ATOM 1570 C C . THR A 1 196 ? 4.041 5.863 -5.278 1.00 98.56 196 THR A C 1
ATOM 1572 O O . THR A 1 196 ? 3.871 5.025 -4.394 1.00 98.56 196 THR A O 1
ATOM 1575 N N . ILE A 1 197 ? 4.948 6.834 -5.201 1.00 98.44 197 ILE A N 1
ATOM 1576 C CA . ILE A 1 197 ? 5.822 7.110 -4.057 1.00 98.44 197 ILE A CA 1
ATOM 1577 C C . ILE A 1 197 ? 5.716 8.609 -3.772 1.00 98.44 197 ILE A C 1
ATOM 1579 O O . ILE A 1 197 ? 6.277 9.414 -4.510 1.00 98.44 197 ILE A O 1
ATOM 1583 N N . LEU A 1 198 ? 4.972 8.994 -2.741 1.00 98.19 198 LEU A N 1
ATOM 1584 C CA . LEU A 1 198 ? 4.884 10.369 -2.261 1.00 98.19 198 LEU A CA 1
ATOM 1585 C C . LEU A 1 198 ? 6.018 10.642 -1.278 1.00 98.19 198 LEU A C 1
ATOM 1587 O O . LEU A 1 198 ? 6.037 10.072 -0.190 1.00 98.19 198 LEU A O 1
ATOM 1591 N N . MET A 1 199 ? 6.930 11.532 -1.660 1.00 97.69 199 MET A N 1
ATOM 1592 C CA . MET A 1 199 ? 8.060 11.933 -0.823 1.00 97.69 199 MET A CA 1
ATOM 1593 C C . MET A 1 199 ? 7.642 12.950 0.237 1.00 97.69 199 MET A C 1
ATOM 1595 O O . MET A 1 199 ? 6.916 13.906 -0.060 1.00 97.69 199 MET A O 1
ATOM 1599 N N . ASP A 1 200 ? 8.189 12.811 1.441 1.00 94.31 200 ASP A N 1
ATOM 1600 C CA . ASP A 1 200 ? 8.041 13.818 2.488 1.00 94.31 200 ASP A CA 1
ATOM 1601 C C . ASP A 1 200 ? 8.685 15.149 2.099 1.00 94.31 200 ASP A C 1
ATOM 1603 O O . ASP A 1 200 ? 9.679 15.192 1.374 1.00 94.31 200 ASP A O 1
ATOM 1607 N N . MET A 1 201 ? 8.122 16.255 2.597 1.00 92.62 201 MET A N 1
ATOM 1608 C CA . MET A 1 201 ? 8.560 17.626 2.281 1.00 92.62 201 MET A CA 1
ATOM 1609 C C . MET A 1 201 ? 10.056 17.864 2.503 1.00 92.62 201 MET A C 1
ATOM 1611 O O . MET A 1 201 ? 10.684 18.580 1.729 1.00 92.62 201 MET A O 1
ATOM 1615 N N . GLU A 1 202 ? 10.623 17.251 3.537 1.00 92.25 202 GLU A N 1
ATOM 1616 C CA . GLU A 1 202 ? 12.024 17.431 3.934 1.00 92.25 202 GLU A CA 1
ATOM 1617 C C . GLU A 1 202 ? 12.980 16.525 3.141 1.00 92.25 202 GLU A C 1
ATOM 1619 O O . GLU A 1 202 ? 14.194 16.686 3.206 1.00 92.25 202 GLU A O 1
ATOM 1624 N N . SER A 1 203 ? 12.444 15.584 2.357 1.00 92.44 203 SER A N 1
ATOM 1625 C CA . SER A 1 203 ? 13.197 14.510 1.707 1.00 92.44 203 SER A CA 1
ATOM 1626 C C . SER A 1 203 ? 12.923 14.428 0.201 1.00 92.44 203 SER A C 1
ATOM 1628 O O . SER A 1 203 ? 12.789 13.341 -0.345 1.00 92.44 203 SER A O 1
ATOM 1630 N N . GLN A 1 204 ? 12.884 15.550 -0.527 1.00 94.25 204 GLN A N 1
ATOM 1631 C CA . GLN A 1 204 ? 12.503 15.576 -1.957 1.00 94.25 204 GLN A CA 1
ATOM 1632 C C . GLN A 1 204 ? 13.660 15.617 -2.976 1.00 94.25 204 GLN A C 1
ATOM 1634 O O . GLN A 1 204 ? 13.424 15.771 -4.176 1.00 94.25 204 GLN A O 1
ATOM 1639 N N . ASN A 1 205 ? 14.919 15.467 -2.551 1.00 95.50 205 ASN A N 1
ATOM 1640 C CA . ASN A 1 205 ? 16.052 15.457 -3.480 1.00 95.50 205 ASN A CA 1
ATOM 1641 C C . ASN A 1 205 ? 16.093 14.150 -4.289 1.00 95.50 205 ASN A C 1
ATOM 1643 O O . ASN A 1 205 ? 16.430 13.088 -3.770 1.00 95.50 205 ASN A O 1
ATOM 1647 N N . LEU A 1 206 ? 15.815 14.230 -5.594 1.00 92.00 206 LEU A N 1
ATOM 1648 C CA . LEU A 1 206 ? 15.751 13.053 -6.467 1.00 92.00 206 LEU A CA 1
ATOM 1649 C C . LEU A 1 206 ? 17.044 12.226 -6.506 1.00 92.00 206 LEU A C 1
ATOM 1651 O O . LEU A 1 206 ? 16.979 11.004 -6.605 1.00 92.00 206 LEU A O 1
ATOM 1655 N N . LYS A 1 207 ? 18.219 12.858 -6.419 1.00 91.19 207 LYS A N 1
ATOM 1656 C CA . LYS A 1 207 ? 19.504 12.148 -6.532 1.00 91.19 207 LYS A CA 1
ATOM 1657 C C . LYS A 1 207 ? 19.849 11.362 -5.266 1.00 91.19 207 LYS A C 1
ATOM 1659 O O . LYS A 1 207 ? 20.497 10.320 -5.367 1.00 91.19 207 LYS A O 1
ATOM 1664 N N . THR A 1 208 ? 19.422 11.844 -4.099 1.00 93.25 208 THR A N 1
ATOM 1665 C CA . THR A 1 208 ? 19.695 11.217 -2.800 1.00 93.25 208 THR A CA 1
ATOM 1666 C C . THR A 1 208 ? 18.452 10.516 -2.257 1.00 93.25 208 THR A C 1
ATOM 1668 O O . THR A 1 208 ? 18.292 9.313 -2.473 1.00 93.25 208 THR A O 1
ATOM 1671 N N . SER A 1 209 ? 17.550 11.254 -1.613 1.00 94.56 209 SER A N 1
ATOM 1672 C CA . SER A 1 209 ? 16.378 10.709 -0.925 1.00 94.56 209 SER A CA 1
ATOM 1673 C C . SER A 1 209 ? 15.366 10.080 -1.884 1.00 94.56 209 SER A C 1
ATOM 1675 O O . SER A 1 209 ? 14.788 9.050 -1.561 1.00 94.56 209 SER A O 1
ATOM 1677 N N . GLY A 1 210 ? 15.185 10.622 -3.093 1.00 95.75 210 GLY A N 1
ATOM 1678 C CA . GLY A 1 210 ? 14.305 10.024 -4.103 1.00 95.75 210 GLY A CA 1
ATOM 1679 C C . GLY A 1 210 ? 14.803 8.658 -4.582 1.00 95.75 210 GLY A C 1
ATOM 1680 O O . GLY A 1 210 ? 14.027 7.707 -4.686 1.00 95.75 210 GLY A O 1
ATOM 1681 N N . ARG A 1 211 ? 16.120 8.526 -4.792 1.00 96.19 211 ARG A N 1
ATOM 1682 C CA . ARG A 1 211 ? 16.763 7.242 -5.105 1.00 96.19 211 ARG A CA 1
ATOM 1683 C C . ARG A 1 211 ? 16.614 6.244 -3.956 1.00 96.19 211 ARG A C 1
ATOM 1685 O O . ARG A 1 211 ? 16.363 5.065 -4.199 1.00 96.19 211 ARG A O 1
ATOM 1692 N N . GLU A 1 212 ? 16.792 6.698 -2.718 1.00 96.88 212 GLU A N 1
ATOM 1693 C CA . GLU A 1 212 ? 16.633 5.864 -1.524 1.00 96.88 212 GLU A CA 1
ATOM 1694 C C . GLU A 1 212 ? 15.187 5.389 -1.349 1.00 96.88 212 GLU A C 1
ATOM 1696 O O . GLU A 1 212 ? 14.957 4.192 -1.195 1.00 96.88 212 GLU A O 1
ATOM 1701 N N . ALA A 1 213 ? 14.207 6.284 -1.472 1.00 97.69 213 ALA A N 1
ATOM 1702 C CA . ALA A 1 213 ? 12.793 5.934 -1.401 1.00 97.69 213 ALA A CA 1
ATOM 1703 C C . ALA A 1 213 ? 12.396 4.929 -2.486 1.00 97.69 213 ALA A C 1
ATOM 1705 O O . ALA A 1 213 ? 11.722 3.946 -2.187 1.00 97.69 213 ALA A O 1
ATOM 1706 N N . PHE A 1 214 ? 12.873 5.110 -3.722 1.00 97.94 214 PHE A N 1
ATOM 1707 C CA . PHE A 1 214 ? 12.665 4.124 -4.782 1.00 97.94 214 PHE A CA 1
ATOM 1708 C C . PHE A 1 214 ? 13.255 2.753 -4.419 1.00 97.94 214 PHE A C 1
ATOM 1710 O O . PHE A 1 214 ? 12.593 1.732 -4.601 1.00 97.94 214 PHE A O 1
ATOM 1717 N N . ASN A 1 215 ? 14.477 2.711 -3.880 1.00 97.19 215 ASN A N 1
ATOM 1718 C CA . ASN A 1 215 ? 15.101 1.457 -3.451 1.00 97.19 215 ASN A CA 1
ATOM 1719 C C . ASN A 1 215 ? 14.314 0.775 -2.336 1.00 97.19 215 ASN A C 1
ATOM 1721 O O . ASN A 1 215 ? 14.037 -0.415 -2.444 1.00 97.19 215 ASN A O 1
ATOM 1725 N N . ASN A 1 216 ? 13.939 1.525 -1.302 1.00 97.88 216 ASN A N 1
ATOM 1726 C CA . ASN A 1 216 ? 13.207 1.005 -0.152 1.00 97.88 216 ASN A CA 1
ATOM 1727 C C . ASN A 1 216 ? 11.815 0.510 -0.569 1.00 97.88 216 ASN A C 1
ATOM 1729 O O . ASN A 1 216 ? 11.381 -0.553 -0.136 1.00 97.88 216 ASN A O 1
ATOM 1733 N N . TYR A 1 217 ? 11.149 1.223 -1.482 1.00 98.44 217 TYR A N 1
ATOM 1734 C CA . TYR A 1 217 ? 9.889 0.789 -2.080 1.00 98.44 217 TYR A CA 1
ATOM 1735 C C . TYR A 1 217 ? 10.041 -0.537 -2.842 1.00 98.44 217 TYR A C 1
ATOM 1737 O O . TYR A 1 217 ? 9.276 -1.473 -2.614 1.00 98.44 217 TYR A O 1
ATOM 1745 N N . ILE A 1 218 ? 11.050 -0.651 -3.714 1.00 97.88 218 ILE A N 1
ATOM 1746 C CA . ILE A 1 218 ? 11.322 -1.890 -4.458 1.00 97.88 218 ILE A CA 1
ATOM 1747 C C . ILE A 1 218 ? 11.710 -3.035 -3.520 1.00 97.88 218 ILE A C 1
ATOM 1749 O O . ILE A 1 218 ? 11.253 -4.155 -3.721 1.00 97.88 218 ILE A O 1
ATOM 1753 N N . ASP A 1 219 ? 12.518 -2.780 -2.494 1.00 97.06 219 ASP A N 1
ATOM 1754 C CA . ASP A 1 219 ? 12.931 -3.801 -1.534 1.00 97.06 219 ASP A CA 1
ATOM 1755 C C . ASP A 1 219 ? 11.764 -4.334 -0.706 1.00 97.06 219 ASP A C 1
ATOM 1757 O O . ASP A 1 219 ? 11.693 -5.542 -0.487 1.00 97.06 219 ASP A O 1
ATOM 1761 N N . ALA A 1 220 ? 10.838 -3.471 -0.291 1.00 97.81 220 ALA A N 1
ATOM 1762 C CA . ALA A 1 220 ? 9.644 -3.896 0.429 1.00 97.81 220 ALA A CA 1
ATOM 1763 C C . ALA A 1 220 ? 8.726 -4.752 -0.459 1.00 97.81 220 ALA A C 1
ATOM 1765 O O . ALA A 1 220 ? 8.210 -5.777 -0.019 1.00 97.81 220 ALA A O 1
ATOM 1766 N N . LEU A 1 221 ? 8.578 -4.404 -1.743 1.00 97.81 221 LEU A N 1
ATOM 1767 C CA . LEU A 1 221 ? 7.845 -5.249 -2.693 1.00 97.81 221 LEU A CA 1
ATOM 1768 C C . LEU A 1 221 ? 8.583 -6.564 -2.988 1.00 97.81 221 LEU A C 1
ATOM 1770 O O . LEU A 1 221 ? 7.949 -7.610 -3.103 1.00 97.81 221 LEU A O 1
ATOM 1774 N N . LEU A 1 222 ? 9.916 -6.537 -3.073 1.00 97.25 222 LEU A N 1
ATOM 1775 C CA . LEU A 1 222 ? 10.739 -7.736 -3.239 1.00 97.25 222 LEU A CA 1
ATOM 1776 C C . LEU A 1 222 ? 10.697 -8.647 -2.013 1.00 97.25 222 LEU A C 1
ATOM 1778 O O . LEU A 1 222 ? 10.791 -9.857 -2.188 1.00 97.25 222 LEU A O 1
ATOM 1782 N N . ASP A 1 223 ? 10.526 -8.104 -0.804 1.00 96.88 223 ASP A N 1
ATOM 1783 C CA . ASP A 1 223 ? 10.285 -8.919 0.387 1.00 96.88 223 ASP A CA 1
ATOM 1784 C C . ASP A 1 223 ? 9.046 -9.794 0.199 1.00 96.88 223 ASP A C 1
ATOM 1786 O O . ASP A 1 223 ? 9.104 -10.992 0.469 1.00 96.88 223 ASP A O 1
ATOM 1790 N N . CYS A 1 224 ? 7.972 -9.214 -0.342 1.00 96.44 224 CYS A N 1
ATOM 1791 C CA . CYS A 1 224 ? 6.738 -9.927 -0.646 1.00 96.44 224 CYS A CA 1
ATOM 1792 C C . CYS A 1 224 ? 6.864 -10.902 -1.832 1.00 96.44 224 CYS A C 1
ATOM 1794 O O . CYS A 1 224 ? 6.341 -12.012 -1.773 1.00 96.44 224 CYS A O 1
ATOM 1796 N N . ILE A 1 225 ? 7.548 -10.509 -2.913 1.00 96.62 225 ILE A N 1
ATOM 1797 C CA . ILE A 1 225 ? 7.772 -11.376 -4.089 1.00 96.62 225 ILE A CA 1
ATOM 1798 C C . ILE A 1 225 ? 8.585 -12.619 -3.702 1.00 96.62 225 ILE A C 1
ATOM 1800 O O . ILE A 1 225 ? 8.282 -13.726 -4.142 1.00 96.62 225 ILE A O 1
ATOM 1804 N N . LEU A 1 226 ? 9.604 -12.431 -2.864 1.00 95.75 226 LEU A N 1
ATOM 1805 C CA . LEU A 1 226 ? 10.517 -13.469 -2.388 1.00 95.75 226 LEU A CA 1
ATOM 1806 C C . LEU A 1 226 ? 10.097 -13.978 -1.003 1.00 95.75 226 LEU A C 1
ATOM 1808 O O . LEU A 1 226 ? 10.939 -14.151 -0.124 1.00 95.75 226 LEU A O 1
ATOM 1812 N N . CYS A 1 227 ? 8.789 -14.152 -0.774 1.00 94.19 227 CYS A N 1
ATOM 1813 C CA . CYS A 1 227 ? 8.252 -14.468 0.553 1.00 94.19 227 CYS A CA 1
ATOM 1814 C C . CYS A 1 227 ? 8.876 -15.730 1.169 1.00 94.19 227 CYS A C 1
ATOM 1816 O O . CYS A 1 227 ? 9.101 -15.776 2.374 1.00 94.19 227 CYS A O 1
ATOM 1818 N N . LYS A 1 228 ? 9.220 -16.735 0.353 1.00 92.88 228 LYS A N 1
ATOM 1819 C CA . LYS A 1 228 ? 9.873 -17.964 0.828 1.00 92.88 228 LYS A CA 1
ATOM 1820 C C . LYS A 1 228 ? 11.289 -17.689 1.321 1.00 92.88 228 LYS A C 1
ATOM 1822 O O . LYS A 1 228 ? 11.658 -18.137 2.400 1.00 92.88 228 LYS A O 1
ATOM 1827 N N . GLU A 1 229 ? 12.068 -16.941 0.548 1.00 93.25 229 GLU A N 1
ATOM 1828 C CA . GLU A 1 229 ? 13.452 -16.592 0.865 1.00 93.25 229 GLU A CA 1
ATOM 1829 C C . GLU A 1 229 ? 13.543 -15.613 2.041 1.00 93.25 229 GLU A C 1
ATOM 1831 O O . GLU A 1 229 ? 14.517 -15.632 2.790 1.00 93.25 229 GLU A O 1
ATOM 1836 N N . THR A 1 230 ? 12.532 -14.761 2.221 1.00 92.31 230 THR A N 1
ATOM 1837 C CA . THR A 1 230 ? 12.444 -13.826 3.351 1.00 92.31 230 THR A CA 1
ATOM 1838 C C . THR A 1 230 ? 11.767 -14.415 4.587 1.00 92.31 230 THR A C 1
ATOM 1840 O O . THR A 1 230 ? 11.767 -13.762 5.627 1.00 92.31 230 THR A O 1
ATOM 1843 N N . GLY A 1 231 ? 11.213 -15.629 4.503 1.00 93.38 231 GLY A N 1
ATOM 1844 C CA . GLY A 1 231 ? 10.498 -16.280 5.604 1.00 93.38 231 GLY A CA 1
ATOM 1845 C C . GLY A 1 231 ? 9.144 -15.643 5.934 1.00 93.38 231 GLY A C 1
ATOM 1846 O O . GLY A 1 231 ? 8.652 -15.801 7.047 1.00 93.38 231 GLY A O 1
ATOM 1847 N N . LEU A 1 232 ? 8.549 -14.902 4.997 1.00 94.88 232 LEU A N 1
ATOM 1848 C CA . LEU A 1 232 ? 7.236 -14.285 5.166 1.00 94.88 232 LEU A CA 1
ATOM 1849 C C . LEU A 1 232 ? 6.114 -15.278 4.871 1.00 94.88 232 LEU A C 1
ATOM 1851 O O . LEU A 1 232 ? 6.118 -15.972 3.850 1.00 94.88 232 LEU A O 1
ATOM 1855 N N . TYR A 1 233 ? 5.093 -15.272 5.724 1.00 96.12 233 TYR A N 1
ATOM 1856 C CA . TYR A 1 233 ? 3.863 -15.999 5.453 1.00 96.12 233 TYR A CA 1
ATOM 1857 C C . TYR A 1 233 ? 3.052 -15.323 4.337 1.00 96.12 233 TYR A C 1
ATOM 1859 O O . TYR A 1 233 ? 3.009 -14.097 4.205 1.00 96.12 233 TYR A O 1
ATOM 1867 N N . SER A 1 234 ? 2.386 -16.143 3.525 1.00 96.50 234 SER A N 1
ATOM 1868 C CA . SER A 1 234 ? 1.569 -15.707 2.398 1.00 96.50 234 SER A CA 1
ATOM 1869 C C . SER A 1 234 ? 0.215 -16.404 2.411 1.00 96.50 234 SER A C 1
ATOM 1871 O O . SER A 1 234 ? 0.149 -17.630 2.381 1.00 96.50 234 SER A O 1
ATOM 1873 N N . ASN A 1 235 ? -0.868 -15.628 2.356 1.00 95.75 235 ASN A N 1
ATOM 1874 C CA . ASN A 1 235 ? -2.210 -16.157 2.107 1.00 95.75 235 ASN A CA 1
ATOM 1875 C C . ASN A 1 235 ? -2.507 -16.378 0.612 1.00 95.75 235 ASN A C 1
ATOM 1877 O O . ASN A 1 235 ? -3.615 -16.780 0.260 1.00 95.75 235 ASN A O 1
ATOM 1881 N N . LEU A 1 236 ? -1.541 -16.122 -0.276 1.00 95.75 236 LEU A N 1
ATOM 1882 C CA . LEU A 1 236 ? -1.742 -16.201 -1.719 1.00 95.75 236 LEU A CA 1
ATOM 1883 C C . LEU A 1 236 ? -1.750 -17.647 -2.203 1.00 95.75 236 LEU A C 1
ATOM 1885 O O . LEU A 1 236 ? -0.898 -18.449 -1.833 1.00 95.75 236 LEU A O 1
ATOM 1889 N N . SER A 1 237 ? -2.672 -17.960 -3.112 1.00 91.88 237 SER A N 1
ATOM 1890 C CA . SER A 1 237 ? -2.713 -19.260 -3.788 1.00 91.88 237 SER A CA 1
ATOM 1891 C C . SER A 1 237 ? -1.625 -19.421 -4.854 1.00 91.88 237 SER A C 1
ATOM 1893 O O . SER A 1 237 ? -1.339 -20.538 -5.280 1.00 91.88 237 SER A O 1
ATOM 1895 N N . LYS A 1 238 ? -1.021 -18.314 -5.301 1.00 91.50 238 LYS A N 1
ATOM 1896 C CA . LYS A 1 238 ? -0.008 -18.277 -6.357 1.00 91.50 238 LYS A CA 1
ATOM 1897 C C . LYS A 1 238 ? 1.173 -17.391 -5.954 1.00 91.50 238 LYS A C 1
ATOM 1899 O O . LYS A 1 238 ? 0.976 -16.454 -5.176 1.00 91.50 238 LYS A O 1
ATOM 1904 N N . PRO A 1 239 ? 2.379 -17.647 -6.497 1.00 91.69 239 PRO A N 1
ATOM 1905 C CA . PRO A 1 239 ? 3.525 -16.770 -6.301 1.00 91.69 239 PRO A CA 1
ATOM 1906 C C . PRO A 1 239 ? 3.233 -15.337 -6.741 1.00 91.69 239 PRO A C 1
ATOM 1908 O O . PRO A 1 239 ? 2.560 -15.097 -7.744 1.00 91.69 239 PRO A O 1
ATOM 1911 N N . GLU A 1 240 ? 3.776 -14.389 -5.992 1.00 94.00 240 GLU A N 1
ATOM 1912 C CA . GLU A 1 240 ? 3.573 -12.969 -6.228 1.00 94.00 240 GLU A CA 1
ATOM 1913 C C . GLU A 1 240 ? 4.545 -12.469 -7.309 1.00 94.00 240 GLU A C 1
ATOM 1915 O O . GLU A 1 240 ? 5.754 -12.673 -7.212 1.00 94.00 240 GLU A O 1
ATOM 1920 N N . MET A 1 241 ? 4.026 -11.838 -8.364 1.00 92.56 241 MET A N 1
ATOM 1921 C CA . MET A 1 241 ? 4.820 -11.343 -9.495 1.00 92.56 241 MET A CA 1
ATOM 1922 C C . MET A 1 241 ? 4.382 -9.934 -9.884 1.00 92.56 241 MET A C 1
ATOM 1924 O O . MET A 1 241 ? 3.208 -9.687 -10.157 1.00 92.56 241 MET A O 1
ATOM 1928 N N . LEU A 1 242 ? 5.345 -9.010 -9.933 1.00 94.56 242 LEU A N 1
ATOM 1929 C CA . LEU A 1 242 ? 5.124 -7.605 -10.273 1.00 94.56 242 LEU A CA 1
ATOM 1930 C C . LEU A 1 242 ? 6.041 -7.181 -11.424 1.00 94.56 242 LEU A C 1
ATOM 1932 O O . LEU A 1 242 ? 7.183 -7.634 -11.519 1.00 94.56 242 LEU A O 1
ATOM 1936 N N . PHE A 1 243 ? 5.538 -6.291 -12.281 1.00 94.75 243 PHE A N 1
ATOM 1937 C CA . PHE A 1 243 ? 6.260 -5.761 -13.437 1.00 94.75 243 PHE A CA 1
ATOM 1938 C C . PHE A 1 243 ? 6.135 -4.241 -13.481 1.00 94.75 243 PHE A C 1
ATOM 1940 O O . PHE A 1 243 ? 5.039 -3.684 -13.583 1.00 94.75 243 PHE A O 1
ATOM 1947 N N . PHE A 1 244 ? 7.274 -3.561 -13.436 1.00 95.88 244 PHE A N 1
ATOM 1948 C CA . PHE A 1 244 ? 7.349 -2.114 -13.315 1.00 95.88 244 PHE A CA 1
ATOM 1949 C C . PHE A 1 244 ? 7.867 -1.455 -14.597 1.00 95.88 244 PHE A C 1
ATOM 1951 O O . PHE A 1 244 ? 8.750 -1.952 -15.302 1.00 95.88 244 PHE A O 1
ATOM 1958 N N . GLY A 1 245 ? 7.316 -0.291 -14.903 1.00 95.31 245 GLY A N 1
ATOM 1959 C CA . GLY A 1 245 ? 7.837 0.644 -15.890 1.00 95.31 245 GLY A CA 1
ATOM 1960 C C . GLY A 1 245 ? 8.270 1.956 -15.241 1.00 95.31 245 GLY A C 1
ATOM 1961 O O . GLY A 1 245 ? 7.966 2.202 -14.068 1.00 95.31 245 GLY A O 1
ATOM 1962 N N . PRO A 1 246 ? 8.956 2.819 -15.997 1.00 96.56 246 PRO A N 1
ATOM 1963 C CA . PRO A 1 246 ? 9.197 4.182 -15.566 1.00 96.56 246 PRO A CA 1
ATOM 1964 C C . PRO A 1 246 ? 7.919 5.021 -15.664 1.00 96.56 246 PRO A C 1
ATOM 1966 O O . PRO A 1 246 ? 7.028 4.745 -16.468 1.00 96.56 246 PRO A O 1
ATOM 1969 N N . ASP A 1 247 ? 7.864 6.066 -14.853 1.00 96.69 247 ASP A N 1
ATOM 1970 C CA . ASP A 1 247 ? 6.941 7.194 -14.969 1.00 96.69 247 ASP A CA 1
ATOM 1971 C C . ASP A 1 247 ? 7.687 8.465 -14.512 1.00 96.69 247 ASP A C 1
ATOM 1973 O O . ASP A 1 247 ? 8.921 8.471 -14.420 1.00 96.69 247 ASP A O 1
ATOM 1977 N N . GLU A 1 248 ? 6.961 9.544 -14.226 1.00 96.12 248 GLU A N 1
ATOM 1978 C CA . GLU A 1 248 ? 7.491 10.788 -13.681 1.00 96.12 248 GLU A CA 1
ATOM 1979 C C . GLU A 1 248 ? 8.484 10.519 -12.537 1.00 96.12 248 GLU A C 1
ATOM 1981 O O . GLU A 1 248 ? 8.188 9.822 -11.560 1.00 96.12 248 GLU A O 1
ATOM 1986 N N . ASN A 1 249 ? 9.684 11.087 -12.694 1.00 96.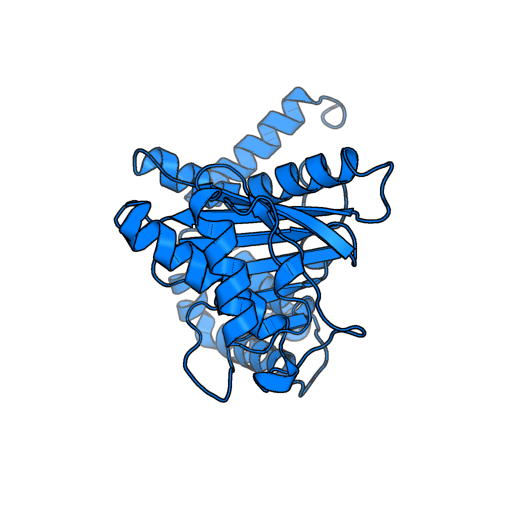38 249 ASN A N 1
ATOM 1987 C CA . ASN A 1 249 ? 10.797 11.058 -11.744 1.00 96.38 249 ASN A CA 1
ATOM 1988 C C . ASN A 1 249 ? 11.429 9.685 -11.441 1.00 96.38 249 ASN A C 1
ATOM 1990 O O . ASN A 1 249 ? 12.252 9.600 -10.532 1.00 96.38 249 ASN A O 1
ATOM 1994 N N . THR A 1 250 ? 11.121 8.618 -12.193 1.00 96.19 250 THR A N 1
ATOM 1995 C CA . THR A 1 250 ? 11.679 7.273 -11.916 1.00 96.19 250 THR A CA 1
ATOM 1996 C C . THR A 1 250 ? 12.456 6.635 -13.065 1.00 96.19 250 THR A C 1
ATOM 1998 O O . THR A 1 250 ? 13.097 5.603 -12.856 1.00 96.19 250 THR A O 1
ATOM 2001 N N . ALA A 1 251 ? 12.478 7.243 -14.256 1.00 93.88 251 ALA A N 1
ATOM 2002 C CA . ALA A 1 251 ? 13.188 6.707 -15.424 1.00 93.88 251 ALA A CA 1
ATOM 2003 C C . ALA A 1 251 ? 14.653 6.326 -15.126 1.00 93.88 251 ALA A C 1
ATOM 2005 O O . ALA A 1 251 ? 15.090 5.223 -15.454 1.00 93.88 251 ALA A O 1
ATOM 2006 N N . GLY A 1 252 ? 15.382 7.184 -14.402 1.00 93.25 252 GLY A N 1
ATOM 2007 C CA . GLY A 1 252 ? 16.776 6.941 -14.008 1.00 93.25 252 GLY A CA 1
ATOM 2008 C C . GLY A 1 252 ? 16.988 5.809 -12.991 1.00 93.25 252 GLY A C 1
ATOM 2009 O O . GLY A 1 252 ? 18.127 5.413 -12.754 1.00 93.25 252 GLY A O 1
ATOM 2010 N N . PHE A 1 253 ? 15.926 5.263 -12.389 1.00 94.94 253 PHE A N 1
ATOM 2011 C CA . PHE A 1 253 ? 16.020 4.250 -11.330 1.00 94.94 253 PHE A CA 1
ATOM 2012 C C . PHE A 1 253 ? 15.649 2.837 -11.791 1.00 94.94 253 PHE A C 1
ATOM 2014 O O . PHE A 1 253 ? 15.904 1.868 -11.075 1.00 94.94 253 PHE A O 1
ATOM 2021 N N . MET A 1 254 ? 15.112 2.665 -13.002 1.00 95.31 254 MET A N 1
ATOM 2022 C CA . MET A 1 254 ? 14.649 1.350 -13.469 1.00 95.31 254 MET A CA 1
ATOM 2023 C C . MET A 1 254 ? 15.768 0.303 -13.506 1.00 95.31 254 MET A C 1
ATOM 2025 O O . MET A 1 254 ? 15.566 -0.835 -13.076 1.00 95.31 254 MET A O 1
ATOM 2029 N N . LYS A 1 255 ? 16.972 0.684 -13.961 1.00 94.81 255 LYS A N 1
ATOM 2030 C CA . LYS A 1 255 ? 18.155 -0.198 -13.957 1.00 94.81 255 LYS A CA 1
ATOM 2031 C C . LYS A 1 255 ? 18.523 -0.623 -12.535 1.00 94.81 255 LYS A C 1
ATOM 2033 O O . LYS A 1 255 ? 18.817 -1.793 -12.306 1.00 94.81 255 LYS A O 1
ATOM 2038 N N . LEU A 1 256 ? 18.435 0.304 -11.580 1.00 94.00 256 LEU A N 1
ATOM 2039 C CA . LEU A 1 256 ? 18.707 0.043 -10.171 1.00 94.00 256 LEU A CA 1
ATOM 2040 C C . LEU A 1 256 ? 17.721 -0.981 -9.598 1.00 94.00 256 LEU A C 1
ATOM 2042 O O . LEU A 1 256 ? 18.163 -1.962 -9.011 1.00 94.00 256 LEU A O 1
ATOM 2046 N N . GLY A 1 257 ? 16.417 -0.827 -9.854 1.00 95.12 257 GLY A N 1
ATOM 2047 C CA . GLY A 1 257 ? 15.400 -1.784 -9.397 1.00 95.12 257 GLY A CA 1
ATOM 2048 C C . GLY A 1 257 ? 15.656 -3.219 -9.882 1.00 95.12 257 GLY A C 1
ATOM 2049 O O . GLY A 1 257 ? 15.630 -4.156 -9.085 1.00 95.12 257 GLY A O 1
ATOM 2050 N N . ALA A 1 258 ? 16.004 -3.397 -11.163 1.00 96.19 258 ALA A N 1
ATOM 2051 C CA . ALA A 1 258 ? 16.364 -4.711 -11.707 1.00 96.19 258 ALA A CA 1
ATOM 2052 C C . ALA A 1 258 ? 17.633 -5.293 -11.059 1.00 96.19 258 ALA A C 1
ATOM 2054 O O . ALA A 1 258 ? 17.681 -6.482 -10.743 1.00 96.19 258 ALA A O 1
ATOM 2055 N N . LEU A 1 259 ? 18.666 -4.472 -10.840 1.00 96.19 259 LEU A N 1
ATOM 2056 C CA . LEU A 1 259 ? 19.909 -4.922 -10.208 1.00 96.19 259 LEU A CA 1
ATOM 2057 C C . LEU A 1 259 ? 19.717 -5.296 -8.734 1.00 96.19 259 LEU A C 1
ATOM 2059 O O . LEU A 1 259 ? 20.321 -6.268 -8.286 1.00 96.19 259 LEU A O 1
ATOM 2063 N N . ARG A 1 260 ? 18.844 -4.597 -7.996 1.00 95.12 260 ARG A N 1
ATOM 2064 C CA . ARG A 1 260 ? 18.479 -4.982 -6.622 1.00 95.12 260 ARG A CA 1
ATOM 2065 C C . ARG A 1 260 ? 17.826 -6.356 -6.586 1.00 95.12 260 ARG A C 1
ATOM 2067 O O . ARG A 1 260 ? 18.225 -7.211 -5.803 1.00 95.12 260 ARG A O 1
ATOM 2074 N N . ALA A 1 261 ? 16.885 -6.604 -7.491 1.00 96.38 261 ALA A N 1
ATOM 2075 C CA . ALA A 1 261 ? 16.247 -7.908 -7.606 1.00 96.38 261 ALA A CA 1
ATOM 2076 C C . ALA A 1 261 ? 17.241 -9.020 -7.961 1.00 96.38 261 ALA A C 1
ATOM 2078 O O . ALA A 1 261 ? 17.168 -10.108 -7.396 1.00 96.38 261 ALA A O 1
ATOM 2079 N N . LYS A 1 262 ? 18.217 -8.726 -8.832 1.00 96.94 262 LYS A N 1
ATOM 2080 C CA . LYS A 1 262 ? 19.318 -9.646 -9.149 1.00 96.94 262 LYS A CA 1
ATOM 2081 C C . LYS A 1 262 ? 20.153 -9.973 -7.911 1.00 96.94 262 LYS A C 1
ATOM 2083 O O . LYS A 1 262 ? 20.413 -11.143 -7.657 1.00 96.94 262 LYS A O 1
ATOM 2088 N N . ALA A 1 263 ? 20.555 -8.955 -7.148 1.00 95.94 263 ALA A N 1
ATOM 2089 C CA . ALA A 1 263 ? 21.353 -9.123 -5.932 1.00 95.94 263 ALA A CA 1
ATOM 2090 C C . ALA A 1 263 ? 20.627 -9.953 -4.861 1.00 95.94 263 ALA A C 1
ATOM 2092 O O . ALA A 1 263 ? 21.266 -10.644 -4.078 1.00 95.94 263 ALA A O 1
ATOM 2093 N N . ARG A 1 264 ? 19.291 -9.923 -4.866 1.00 93.88 264 ARG A N 1
ATOM 2094 C CA . ARG A 1 264 ? 18.430 -10.716 -3.982 1.00 93.88 264 ARG A CA 1
ATOM 2095 C C . ARG A 1 264 ? 18.053 -12.096 -4.532 1.00 93.88 264 ARG A C 1
ATOM 2097 O O . ARG A 1 264 ? 17.223 -12.771 -3.938 1.00 93.88 264 ARG A O 1
ATOM 2104 N N . GLY A 1 265 ? 18.618 -12.507 -5.668 1.00 94.75 265 GLY A N 1
ATOM 2105 C CA . GLY A 1 265 ? 18.378 -13.831 -6.246 1.00 94.75 265 GLY A CA 1
ATOM 2106 C C . GLY A 1 265 ? 17.040 -13.996 -6.975 1.00 94.75 265 GLY A C 1
ATOM 2107 O O . GLY A 1 265 ? 16.668 -15.120 -7.303 1.00 94.75 265 GLY A O 1
ATOM 2108 N N . TYR A 1 266 ? 16.310 -12.916 -7.285 1.00 96.12 266 TYR A N 1
ATOM 2109 C CA . TYR A 1 266 ? 15.041 -13.037 -8.006 1.00 96.12 266 TYR A CA 1
ATOM 2110 C C . TYR A 1 266 ? 15.262 -13.536 -9.440 1.00 96.12 266 TYR A C 1
ATOM 2112 O O . TYR A 1 266 ? 15.858 -12.847 -10.271 1.00 96.12 266 TYR A O 1
ATOM 2120 N N . LYS A 1 267 ? 14.727 -14.720 -9.762 1.00 94.25 267 LYS A N 1
ATOM 2121 C CA . LYS A 1 267 ? 14.890 -15.378 -11.072 1.00 94.25 267 LYS A CA 1
ATOM 2122 C C . LYS A 1 267 ? 14.511 -14.475 -12.252 1.00 94.25 267 LYS A C 1
ATOM 2124 O O . LYS A 1 267 ? 15.206 -14.460 -13.266 1.00 94.25 267 LYS A O 1
ATOM 2129 N N . TYR A 1 268 ? 13.446 -13.685 -12.108 1.00 93.56 268 TYR A N 1
ATOM 2130 C CA . TYR A 1 268 ? 12.914 -12.814 -13.162 1.00 93.56 268 TYR A CA 1
ATOM 2131 C C . TYR A 1 268 ? 13.364 -11.348 -13.016 1.00 93.56 268 TYR A C 1
ATOM 2133 O O . TYR A 1 268 ? 12.681 -10.422 -13.452 1.00 93.56 268 TYR A O 1
ATOM 2141 N N . TRP A 1 269 ? 14.538 -11.101 -12.423 1.00 95.12 269 TRP A N 1
ATOM 2142 C CA . TRP A 1 269 ? 15.051 -9.746 -12.174 1.00 95.12 269 TRP A CA 1
ATOM 2143 C C . TRP A 1 269 ? 15.119 -8.855 -13.424 1.00 95.12 269 TRP A C 1
ATOM 2145 O O . TRP A 1 269 ? 14.902 -7.647 -13.332 1.00 95.12 269 TRP A O 1
ATOM 2155 N N . LYS A 1 270 ? 15.386 -9.431 -14.608 1.00 92.75 270 LYS A N 1
ATOM 2156 C CA . LYS A 1 270 ? 15.454 -8.673 -15.870 1.00 92.75 270 LYS A CA 1
ATOM 2157 C C . LYS A 1 270 ? 14.109 -8.064 -16.256 1.00 92.75 270 LYS A C 1
ATOM 2159 O O . LYS A 1 270 ? 14.103 -6.954 -16.790 1.00 92.75 270 LYS A O 1
ATOM 2164 N N . SER A 1 271 ? 13.011 -8.780 -16.012 1.00 91.31 271 SER A N 1
ATOM 2165 C CA . SER A 1 271 ? 11.650 -8.360 -16.354 1.00 91.31 271 SER A CA 1
ATOM 2166 C C . SER A 1 271 ? 10.973 -7.563 -15.243 1.00 91.31 271 SER A C 1
ATOM 2168 O O . SER A 1 271 ? 9.969 -6.917 -15.521 1.00 91.31 271 SER A O 1
ATOM 2170 N N . LEU A 1 272 ? 11.526 -7.550 -14.020 1.00 93.44 272 LEU A N 1
ATOM 2171 C CA . LEU A 1 272 ? 10.968 -6.778 -12.904 1.00 93.44 272 LEU A CA 1
ATOM 2172 C C . LEU A 1 272 ? 10.766 -5.302 -13.265 1.00 93.44 272 LEU A C 1
ATOM 2174 O O . LEU A 1 272 ? 9.739 -4.729 -12.925 1.00 93.44 272 LEU A O 1
ATOM 2178 N N . THR A 1 273 ? 11.728 -4.682 -13.951 1.00 93.25 273 THR A N 1
ATOM 2179 C CA . THR A 1 273 ? 11.607 -3.303 -14.447 1.00 93.25 273 THR A CA 1
ATOM 2180 C C . THR A 1 273 ? 11.825 -3.239 -15.955 1.00 93.25 273 THR A C 1
ATOM 2182 O O . THR A 1 273 ? 12.542 -4.052 -16.537 1.00 93.25 273 THR A O 1
ATOM 2185 N N . THR A 1 274 ? 11.262 -2.235 -16.616 1.00 90.00 274 THR A N 1
ATOM 2186 C CA . THR A 1 274 ? 11.428 -1.962 -18.056 1.00 90.00 274 THR A CA 1
ATOM 2187 C C . THR A 1 274 ? 11.900 -0.520 -18.276 1.00 90.00 274 THR A C 1
ATOM 2189 O O . THR A 1 274 ? 12.039 0.215 -17.306 1.00 90.00 274 THR A O 1
ATOM 2192 N N . GLY A 1 275 ? 12.224 -0.115 -19.513 1.00 81.69 275 GLY A N 1
ATOM 2193 C CA . GLY A 1 275 ? 12.710 1.251 -19.790 1.00 81.69 275 GLY A CA 1
ATOM 2194 C C . GLY A 1 275 ? 14.078 1.564 -19.170 1.00 81.69 275 GLY A C 1
ATOM 2195 O O . GLY A 1 275 ? 14.308 2.665 -18.683 1.00 81.69 275 GLY A O 1
ATOM 2196 N N . LYS A 1 276 ? 14.971 0.570 -19.129 1.00 79.38 276 LYS A N 1
ATOM 2197 C CA . LYS A 1 276 ? 16.333 0.720 -18.601 1.00 79.38 276 LYS A CA 1
ATOM 2198 C C . LYS A 1 276 ? 17.182 1.459 -19.639 1.00 79.38 276 LYS A C 1
ATOM 2200 O O . LYS A 1 276 ? 17.174 1.052 -20.798 1.00 79.38 276 LYS A O 1
ATOM 2205 N N . SER A 1 277 ? 17.904 2.504 -19.234 1.00 66.38 277 SER A N 1
ATOM 2206 C CA . SER A 1 277 ? 18.925 3.107 -20.093 1.00 66.38 277 SER A CA 1
ATOM 2207 C C . SER A 1 277 ? 19.994 2.065 -20.431 1.00 66.38 277 SER A C 1
ATOM 2209 O O . SER A 1 277 ? 20.371 1.263 -19.564 1.00 66.38 277 SER A O 1
ATOM 2211 N N . VAL A 1 278 ? 20.411 2.065 -21.701 1.00 49.28 278 VAL A N 1
ATOM 2212 C CA . VAL A 1 278 ? 21.501 1.230 -22.230 1.00 49.28 278 VAL A CA 1
ATOM 2213 C C . VAL A 1 278 ? 22.764 1.499 -21.412 1.00 49.28 278 VAL A C 1
ATOM 2215 O O . VAL A 1 278 ? 23.099 2.692 -21.249 1.00 49.28 278 VAL A O 1
#

Organism: Perkinsus olseni (NCBI:txid32597)

pLDDT: mean 91.67, std 10.59, range [43.72, 98.62]

Sequence (278 aa):
YFKNDPSKKSELDTLFRNTMSNAITYERIYDALTSNYHLTLPMFEDFKKVATGECKPFYNKELAAKVDDEVGSRLDAKILKTLLKLNAHLQMTNFFKPTGTASAIAMRFDGGVLADRPRTLFPTIPYAVYLVVGRSFYGFHIRFTEIARGGIRLILSRNRQVYKKNCATLLEENYNLAYTQQLKNKDIPEGGSKGTILMDMESQNLKTSGREAFNNYIDALLDCILCKETGLYSNLSKPEMLFFGPDENTAGFMKLGALRAKARGYKYWKSLTTGKSV

Foldseek 3Di:
DQPPDPVSVVVVVVVVLVVLLVCDDPVNLVCLCVVPVVLNVVLVVLLVCCFLVVDPQAQDVVSLVVLVVPPPDPVSSVSSSLSSLLSNFFFYWCPPQPDDDQQKIKTKGALVSCVPPDCSLVVARARIKIWIGHPFKTKIKTHRDQAAEEAAAEDEAPDPVSLSVCVSCVVSVQNVRQVVQQVVCPPDPHGGMYMYIYGHNVQPDLVPSVLSSVLSRLRRVLCQQVVVLRVTDGNDPDRHDAAYEHDHSCLACQVVSLVSCVVVVNPPSVRNYDNHDD

InterPro domains:
  IPR028971 NAD-glutamate dehydrogenase, catalytic domain [PF05088] (69-224)
  IPR046346 Aminoacid dehydrogenase-like, N-terminal domain superfamily [SSF53223] (117-253)

Secondary structure (DSSP, 8-state):
--SS-HHHHHHHHHHHHHHHHHH--HHHHHHHHHHTHHHHHHHHHHHHHHHHTSS-----HHHHHHHHHH---HHHHHHHHHHHHHHHHEEEESTT-SSS--SEEEEEEEGGGGTTS-TTT--S--SEEEEEEETTEEEEEEESSSSEEEEEEEE--SSHHHHHHHHHHHHHHHHHHHHHHHHHGGGSSSEEEEEEEEE-TT---IIIIIHHHHHHHHHHHHHHHTHHHHT--B--SS----EEEE-TTTGGGHHHHHHHHHHTT-TTHHHHB-----

Radius of gyration: 19.05 Å; chains: 1; bounding box: 55×42×52 Å